Protein 5LNB (pdb70)

Sequence (259 aa):
LFKPSLCYKFNDGSSYTITNQDFKCLFNKDWVNDSILDFFTKFYIESSIEKSIIKREQVHLMSSFFYTKLISNPADYYSNVKKWVNNTDLFSKKYVVIPINISYHWFSCIITNLDAILDFPLVNILTFDSLRQTHSREIDPIKEFLISYALDKYSIQLDKTQIKMKTCPVPQQPNMSDCGVHVILNIRKFFENPVETIDVWKNSKIKSKHFTAKMINKYFDKNERNSARKNLRHTLKLLQLNYISYLKKENLYEEVMQM

Secondary structure (DSSP, 8-state):
---SPEEEE-TTS-EEEE-HHHHGGGSTTPPPPHHHHHHHHHHHHHHHHHTTSS-GGGEEEPPTHHHHHHTSSTT-HHHHHTTTTTT--GGG-SEEEEEEEETTEEEEEEEESHHHHHH---EEEEEE-SSS---HHHHHHHHHHHHHHHHHHH-----GGGEEEEE--------GGGHHHHHHHHHHHHHH-HHHHHHHHHTTTTS-HHHHHHHHHHHTTHHHHTTHHHHHHHHHHHHHHHHHHHHHHTT-HHHHHH-

Nearest PDB structures (foldseek):
  5lnb-assembly1_B  TM=1.004E+00  e=2.864E-49  Saccharomyces cerevisiae S288C
  7r2e-assembly2_B  TM=8.339E-01  e=3.161E-14  Homo sapiens
  7r2e-assembly1_A  TM=7.981E-01  e=3.529E-14  Homo sapiens
  3eay-assembly1_A  TM=7.581E-01  e=5.790E-14  Homo sapiens
  3zo5-assembly1_A  TM=7.997E-01  e=3.583E-12  Homo sapiens

Solvent-accessible surface area: 13820 Å² total; per-residue (Å²): 202,3,135,6,37,1,45,58,144,15,120,65,68,37,77,55,79,2,48,63,115,22,16,92,8,0,86,128,125,64,71,0,26,27,46,0,0,17,0,0,1,26,37,22,5,4,25,4,28,121,136,96,66,8,122,91,111,31,15,46,40,4,43,2,106,0,3,63,95,0,58,70,76,94,96,69,54,24,69,28,0,98,186,104,0,92,146,33,66,0,0,50,31,83,15,0,0,0,0,0,34,50,94,140,16,1,2,0,0,0,0,10,54,0,38,43,9,64,126,176,74,87,0,15,0,11,4,2,12,3,19,180,88,99,7,75,198,28,0,49,8,0,39,58,1,0,40,39,0,0,105,59,63,52,94,43,172,13,85,72,94,41,0,76,46,91,74,6,41,5,1,72,64,114,44,87,39,22,0,0,6,10,4,1,26,2,0,94,36,0,1,78,61,6,102,82,0,28,71,23,11,136,78,20,189,126,108,71,152,135,99,10,42,140,60,4,43,173,46,1,46,79,135,95,22,144,54,4,18,134,84,4,54,119,35,0,65,81,28,0,86,84,33,26,70,94,4,121,162,85,133,65,49,124,90,46,62,163,177

B-factor: mean 33.79, std 13.1, range [11.4, 98.88]

Radius of gyration: 19.19 Å; Cα contacts (8 Å, |Δi|>4): 364; chains: 1; bounding box: 42×40×58 Å

Foldseek 3Di:
DLPPWFWDAAPVRDIATHHPVQLVCLPDLRAHDQRLLQVLLVVLLSVLCVVPLDPPQQEAEDRQVLLVQQVVPVVHSQVSCVVVCPPHDPLCHQWYKHWYADPSATWIWIWGQSVVVVVPGAIETETEWLAPDDPPPSCVSVLVNVQVVCCVPPVDRDDSVSYDYQYFYAHHDHDRSLRSLSRSLVSSLCSVHVVVSVVLRVCLPVDDVVVNNVVRCVSSVVVCSVCSSVVSSVVSSVSSVVVCVVCVVVVNNVVSNVD

Structure (mmCIF, N/CA/C/O backbone):
data_5LNB
#
_entry.id   5LNB
#
_cell.length_a   42.540
_cell.length_b   55.580
_cell.length_c   172.780
_cell.angle_alpha   90.00
_cell.angle_beta   90.00
_cell.angle_gamma   90.00
#
_symmetry.space_group_name_H-M   'P 21 21 21'
#
loop_
_entity.id
_entity.type
_entity.pdbx_description
1 polymer 'Ubiquitin-like-specific protease 2'
2 non-polymer 'ACETATE ION'
3 water water
#
loop_
_atom_site.group_PDB
_atom_site.id
_atom_site.type_symbol
_atom_site.label_atom_id
_atom_site.label_alt_id
_atom_site.label_comp_id
_atom_site.label_asym_id
_atom_site.label_entity_id
_atom_site.label_seq_id
_atom_site.pdbx_PDB_ins_code
_atom_site.Cartn_x
_atom_site.Cartn_y
_atom_site.Cartn_z
_atom_site.occupancy
_atom_site.B_iso_or_equiv
_atom_site.auth_seq_id
_atom_site.auth_comp_id
_atom_site.auth_asym_id
_atom_site.auth_atom_id
_atom_site.pdbx_PDB_model_num
ATOM 1 N N . LEU A 1 18 ? 18.576 15.647 84.577 1.00 66.13 22 LEU B N 1
ATOM 2 C CA . LEU A 1 18 ? 17.235 15.489 85.124 1.00 65.51 22 LEU B CA 1
ATOM 3 C C . LEU A 1 18 ? 16.217 16.292 84.311 1.00 64.91 22 LEU B C 1
ATOM 4 O O . LEU A 1 18 ? 16.360 17.504 84.130 1.00 70.94 22 LEU B O 1
ATOM 9 N N . PHE A 1 19 ? 15.199 15.597 83.802 1.00 53.89 23 PHE B N 1
ATOM 10 C CA . PHE A 1 19 ? 14.058 16.210 83.121 1.00 42.77 23 PHE B CA 1
ATOM 11 C C . PHE A 1 19 ? 12.801 15.639 83.777 1.00 40.34 23 PHE B C 1
ATOM 12 O O . PHE A 1 19 ? 12.038 14.888 83.169 1.00 40.56 23 PHE B O 1
ATOM 20 N N . LYS A 1 20 ? 12.603 16.007 85.042 1.00 37.48 24 LYS B N 1
ATOM 21 C CA . LYS A 1 20 ? 11.672 15.355 85.924 1.00 39.53 24 LYS B CA 1
ATOM 22 C C . LYS A 1 20 ? 11.071 16.432 86.823 1.00 40.68 24 LYS B C 1
ATOM 23 O O . LYS A 1 20 ? 11.822 17.205 87.440 1.00 42.33 24 LYS B O 1
ATOM 29 N N . PRO A 1 21 ? 9.737 16.530 86.910 1.00 41.70 25 PRO B N 1
ATOM 30 C CA . PRO A 1 21 ? 8.784 15.639 86.238 1.00 40.94 25 PRO B CA 1
ATOM 31 C C . PRO A 1 21 ? 8.748 15.796 84.714 1.00 42.10 25 PRO B C 1
ATOM 32 O O . PRO A 1 21 ? 9.317 16.734 84.144 1.00 42.35 25 PRO B O 1
ATOM 36 N N . SER A 1 22 ? 8.071 14.864 84.053 1.00 37.75 26 SER B N 1
ATOM 37 C CA . SER A 1 22 ? 7.903 14.972 82.615 1.00 36.19 26 SER B CA 1
ATOM 38 C C . SER A 1 22 ? 7.081 16.208 82.275 1.00 34.48 26 SER B C 1
ATOM 39 O O . SER A 1 22 ? 6.159 16.583 83.002 1.00 34.30 26 SER B O 1
ATOM 42 N N . LEU A 1 23 ? 7.431 16.851 81.167 1.00 31.58 27 LEU B N 1
ATOM 43 C CA . LEU A 1 23 ? 6.640 17.969 80.678 1.00 33.74 27 LEU B CA 1
ATOM 44 C C . LEU A 1 23 ? 5.272 17.484 80.213 1.00 35.53 27 LEU B C 1
ATOM 45 O O . LEU A 1 23 ? 5.163 16.531 79.436 1.00 33.19 27 LEU B O 1
ATOM 50 N N . CYS A 1 24 ? 4.229 18.145 80.692 1.00 38.10 28 CYS B N 1
ATOM 51 C CA . CYS A 1 24 ? 2.868 17.925 80.226 1.00 37.90 28 CYS B CA 1
ATOM 52 C C . CYS A 1 24 ? 2.387 19.243 79.630 1.00 34.76 28 CYS B C 1
ATOM 53 O O . CYS A 1 24 ? 2.208 20.228 80.352 1.00 36.88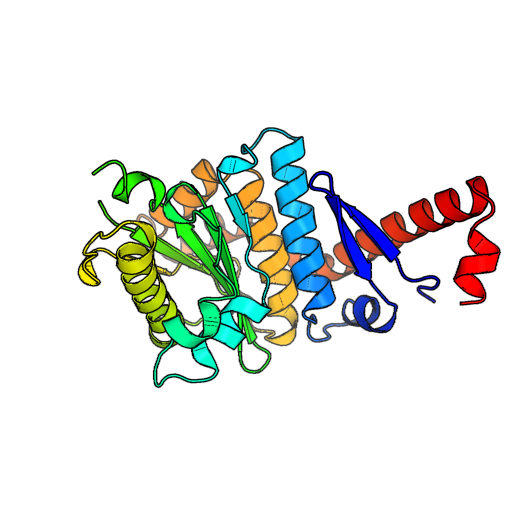 28 CYS B O 1
ATOM 56 N N . TYR A 1 25 ? 2.204 19.278 78.317 1.00 29.78 29 TYR B N 1
ATOM 57 C CA . TYR A 1 25 ? 1.889 20.518 77.624 1.00 33.71 29 TYR B CA 1
ATOM 58 C C . TYR A 1 25 ? 0.500 20.433 77.003 1.00 35.32 29 TYR B C 1
ATOM 59 O O . TYR A 1 25 ? 0.167 19.439 76.347 1.00 30.81 29 TYR B O 1
ATOM 68 N N . LYS A 1 26 ? -0.295 21.483 77.200 1.00 36.94 30 LYS B N 1
ATOM 69 C CA . LYS A 1 26 ? -1.679 21.562 76.742 1.00 41.09 30 LYS B CA 1
ATOM 70 C C . LYS A 1 26 ? -1.786 22.600 75.629 1.00 36.85 30 LYS B C 1
ATOM 71 O O . LYS A 1 26 ? -1.521 23.785 75.860 1.00 40.33 30 LYS B O 1
ATOM 77 N N . PHE A 1 27 ? -2.185 22.165 74.435 1.00 32.04 31 PHE B N 1
ATOM 78 C CA . PHE A 1 27 ? -2.377 23.080 73.315 1.00 35.26 31 PHE B CA 1
ATOM 79 C C . PHE A 1 27 ? -3.809 23.624 73.283 1.00 41.83 31 PHE B C 1
ATOM 80 O O . PHE A 1 27 ? -4.718 23.103 73.934 1.00 42.41 31 PHE B O 1
ATOM 88 N N . ASN A 1 28 ? -4.004 24.686 72.492 1.00 46.31 32 ASN B N 1
ATOM 89 C CA . ASN A 1 28 ? -5.280 25.401 72.494 1.00 53.47 32 ASN B CA 1
ATOM 90 C C . ASN A 1 28 ? -6.416 24.592 71.881 1.00 51.63 32 ASN B C 1
ATOM 91 O O . ASN A 1 28 ? -7.582 24.946 72.078 1.00 52.14 32 ASN B O 1
ATOM 96 N N . ASP A 1 29 ? -6.118 23.528 71.139 1.00 49.88 33 ASP B N 1
ATOM 97 C CA . ASP A 1 29 ? -7.161 22.636 70.651 1.00 48.84 33 ASP B CA 1
ATOM 98 C C . ASP A 1 29 ? -7.529 21.553 71.668 1.00 49.20 33 ASP B C 1
ATOM 99 O O . ASP A 1 29 ? -8.195 20.579 71.307 1.00 52.27 33 ASP B O 1
ATOM 104 N N . GLY A 1 30 ? -7.099 21.696 72.922 1.00 46.59 34 GLY B N 1
ATOM 105 C CA . GLY A 1 30 ? -7.375 20.716 73.955 1.00 44.42 34 GLY B CA 1
ATOM 106 C C . GLY A 1 30 ? -6.458 19.505 73.992 1.00 41.22 34 GLY B C 1
ATOM 107 O O . GLY A 1 30 ? -6.579 18.694 74.918 1.00 43.28 34 GLY B O 1
ATOM 108 N N . SER A 1 31 ? -5.563 19.334 73.019 1.00 34.10 35 SER B N 1
ATOM 109 C CA . SER A 1 31 ? -4.683 18.172 73.010 1.00 37.81 35 SER B CA 1
ATOM 110 C C . SER A 1 31 ? -3.539 18.339 74.008 1.00 40.61 35 SER B C 1
ATOM 111 O O . SER A 1 31 ? -3.071 19.449 74.283 1.00 39.97 35 SER B O 1
ATOM 114 N N . SER A 1 32 ? -3.084 17.211 74.542 1.00 41.92 36 SER B N 1
ATOM 115 C CA . SER A 1 32 ? -2.104 17.185 75.615 1.00 43.49 36 SER B CA 1
ATOM 116 C C . SER A 1 32 ? -0.950 16.266 75.235 1.00 41.95 36 SER B C 1
ATOM 117 O O . SER A 1 32 ? -1.166 15.167 74.718 1.00 46.66 36 SER B O 1
ATOM 120 N N . TYR A 1 33 ? 0.277 16.721 75.486 1.00 34.71 37 TYR B N 1
ATOM 121 C CA . TYR A 1 33 ? 1.477 15.956 75.166 1.00 35.35 37 TYR B CA 1
ATOM 122 C C . TYR A 1 33 ? 2.336 15.805 76.412 1.00 36.26 37 TYR B C 1
ATOM 123 O O . TYR A 1 33 ? 2.514 16.760 77.175 1.00 38.29 37 TYR B O 1
ATOM 132 N N . THR A 1 34 ? 2.864 14.604 76.616 1.00 32.54 38 THR B N 1
ATOM 133 C CA . THR A 1 34 ? 3.801 14.336 77.697 1.00 32.37 38 THR B CA 1
ATOM 134 C C . THR A 1 34 ? 5.175 14.070 77.106 1.00 34.87 38 THR B C 1
ATOM 135 O O . THR A 1 34 ? 5.318 13.224 76.216 1.00 40.66 38 THR B O 1
ATOM 139 N N . ILE A 1 35 ? 6.177 14.800 77.584 1.00 31.85 39 ILE B N 1
ATOM 140 C CA . ILE A 1 35 ? 7.555 14.642 77.131 1.00 29.13 39 ILE B CA 1
ATOM 141 C C . ILE A 1 35 ? 8.370 14.168 78.321 1.00 28.77 39 ILE B C 1
ATOM 142 O O . ILE A 1 35 ? 8.540 14.915 79.295 1.00 29.41 39 ILE B O 1
ATOM 147 N N . THR A 1 36 ? 8.880 12.939 78.249 1.00 29.13 40 THR B N 1
ATOM 148 C CA . THR A 1 36 ? 9.668 12.376 79.335 1.00 28.39 40 THR B CA 1
ATOM 149 C C . THR A 1 36 ? 11.155 12.620 79.100 1.00 38.75 40 THR B C 1
ATOM 150 O O . THR A 1 36 ? 11.579 13.064 78.026 1.00 31.05 40 THR B O 1
ATOM 154 N N . ASN A 1 37 ? 11.956 12.314 80.132 1.00 29.81 41 ASN B N 1
ATOM 155 C CA . ASN A 1 37 ? 13.401 12.427 79.987 1.00 30.12 41 ASN B CA 1
ATOM 156 C C . ASN A 1 37 ? 13.913 11.500 78.893 1.00 38.54 41 ASN B C 1
ATOM 157 O O . ASN A 1 37 ? 14.820 11.863 78.138 1.00 37.01 41 ASN B O 1
ATOM 162 N N . GLN A 1 38 ? 13.334 10.301 78.788 1.00 41.08 42 GLN B N 1
ATOM 163 C CA . GLN A 1 38 ? 13.712 9.380 77.725 1.00 41.77 42 GLN B CA 1
ATOM 164 C C . GLN A 1 38 ? 13.553 10.018 76.345 1.00 42.30 42 GLN B C 1
ATOM 165 O O . GLN A 1 38 ? 14.330 9.720 75.433 1.00 36.51 42 GLN B O 1
ATOM 171 N N . ASP A 1 39 ? 12.562 10.905 76.173 1.00 38.86 43 ASP B N 1
ATOM 172 C CA . ASP A 1 39 ? 12.387 11.611 74.902 1.00 34.61 43 ASP B CA 1
ATOM 173 C C . ASP A 1 39 ? 13.342 12.794 74.794 1.00 31.67 43 ASP B C 1
ATOM 174 O O . ASP A 1 39 ? 13.997 12.995 73.765 1.00 31.55 43 ASP B O 1
ATOM 179 N N . PHE A 1 40 ? 13.417 13.589 75.860 1.00 26.49 44 PHE B N 1
ATOM 180 C CA . PHE A 1 40 ? 14.230 14.798 75.875 1.00 29.76 44 PHE B CA 1
ATOM 181 C C . PHE A 1 40 ? 15.704 14.500 75.595 1.00 31.04 44 PHE B C 1
ATOM 182 O O . PHE A 1 40 ? 16.401 15.320 74.985 1.00 26.99 44 PHE B O 1
ATOM 190 N N . LYS A 1 41 ? 16.196 13.333 76.011 1.00 28.66 45 LYS B N 1
ATOM 191 C CA . LYS A 1 41 ? 17.632 13.086 75.946 1.00 30.61 45 LYS B CA 1
ATOM 192 C C . LYS A 1 41 ? 18.133 12.872 74.521 1.00 32.64 45 LYS B C 1
ATOM 193 O O . LYS A 1 41 ? 19.347 12.938 74.293 1.00 36.04 45 LYS B O 1
ATOM 199 N N . CYS A 1 42 ? 17.242 12.614 73.5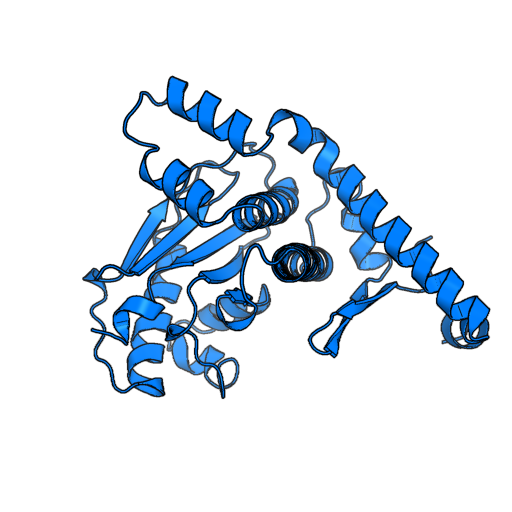60 1.00 31.25 46 CYS B N 1
ATOM 200 C CA . CYS A 1 42 ? 17.696 12.454 72.184 1.00 34.16 46 CYS B CA 1
ATOM 201 C C . CYS A 1 42 ? 18.180 13.766 71.585 1.00 35.70 46 CYS B C 1
ATOM 202 O O . CYS A 1 42 ? 18.871 13.742 70.563 1.00 37.97 46 CYS B O 1
ATOM 205 N N . LEU A 1 43 ? 17.854 14.902 72.206 1.00 34.18 47 LEU B N 1
ATOM 206 C CA . LEU A 1 43 ? 18.325 16.212 71.768 1.00 30.57 47 LEU B CA 1
ATOM 207 C C . LEU A 1 43 ? 19.743 16.524 72.254 1.00 34.31 47 LEU B C 1
ATOM 208 O O . LEU A 1 43 ? 20.165 17.689 72.245 1.00 42.35 47 LEU B O 1
ATOM 213 N N . PHE A 1 44 ? 20.490 15.522 72.685 1.00 33.54 48 PHE B N 1
ATOM 214 C CA . PHE A 1 44 ? 21.902 15.696 72.982 1.00 36.59 48 PHE B CA 1
ATOM 215 C C . PHE A 1 44 ? 22.746 15.083 71.871 1.00 38.74 48 PHE B C 1
ATOM 216 O O . PHE A 1 44 ? 22.299 14.198 71.135 1.00 39.74 48 PHE B O 1
ATOM 224 N N . ASN A 1 45 ? 23.973 15.589 71.741 1.00 40.98 49 ASN B N 1
ATOM 225 C CA . ASN A 1 45 ? 24.896 15.125 70.710 1.00 39.46 49 ASN B CA 1
ATOM 226 C C . ASN A 1 45 ? 24.231 15.154 69.339 1.00 40.96 49 ASN B C 1
ATOM 227 O O . ASN A 1 45 ? 23.835 16.220 68.856 1.00 42.91 49 ASN B O 1
ATOM 232 N N . LYS A 1 46 ? 24.099 13.986 68.713 1.00 36.74 50 LYS B N 1
ATOM 233 C CA . LYS A 1 46 ? 23.421 13.842 67.432 1.00 36.47 50 LYS B CA 1
ATOM 234 C C . LYS A 1 46 ? 22.565 12.589 67.440 1.00 38.09 50 LYS B C 1
ATOM 235 O O . LYS A 1 46 ? 22.549 11.820 66.474 1.00 36.47 50 LYS B O 1
ATOM 241 N N . ASP A 1 47 ? 21.856 12.354 68.540 1.00 33.66 51 ASP B N 1
ATOM 242 C CA . ASP A 1 47 ? 21.023 11.166 68.639 1.00 31.98 51 ASP B CA 1
ATOM 243 C C . ASP A 1 47 ? 19.849 11.251 67.675 1.00 30.37 51 ASP B C 1
ATOM 244 O O . ASP A 1 47 ? 19.377 12.338 67.326 1.00 26.64 51 ASP B O 1
ATOM 249 N N . TRP A 1 48 ? 19.388 10.082 67.233 1.00 29.81 52 TRP B N 1
ATOM 250 C CA . TRP A 1 48 ? 18.158 9.999 66.455 1.00 27.18 52 TRP B CA 1
ATOM 251 C C . TRP A 1 48 ? 17.016 10.676 67.206 1.00 24.83 52 TRP B C 1
ATOM 252 O O . TRP A 1 48 ? 16.849 10.483 68.408 1.00 25.82 52 TRP B O 1
ATOM 263 N N . VAL A 1 49 ? 16.253 11.499 66.499 1.00 24.83 53 VAL B N 1
ATOM 264 C CA . VAL A 1 49 ? 15.133 12.214 67.102 1.00 24.84 53 VAL B CA 1
ATOM 265 C C . VAL A 1 49 ? 13.922 11.285 67.118 1.00 26.47 53 VAL B C 1
ATOM 266 O O . VAL A 1 49 ? 13.457 10.847 66.063 1.00 24.59 53 VAL B O 1
ATOM 270 N N . ASN A 1 50 ? 13.405 10.985 68.312 1.00 21.62 54 ASN B N 1
ATOM 271 C CA . ASN A 1 50 ? 12.300 10.029 68.395 1.00 28.16 54 ASN B CA 1
ATOM 272 C C . ASN A 1 50 ? 10.959 10.685 68.036 1.00 22.50 54 ASN B C 1
ATOM 273 O O . ASN A 1 50 ? 10.851 11.902 67.863 1.00 19.49 54 ASN B O 1
ATOM 278 N N . ASP A 1 51 ? 9.925 9.841 67.911 1.00 25.60 55 ASP B N 1
ATOM 279 C CA . ASP A 1 51 ? 8.604 10.305 67.479 1.00 22.81 55 ASP B CA 1
ATOM 280 C C . ASP A 1 51 ? 8.017 11.325 68.446 1.00 28.09 55 ASP B C 1
ATOM 281 O O . ASP A 1 51 ? 7.309 12.250 68.026 1.00 26.32 55 ASP B O 1
ATOM 286 N N . SER A 1 52 ? 8.258 11.145 69.750 1.00 25.12 56 SER B N 1
ATOM 287 C CA . SER A 1 52 ? 7.675 12.043 70.740 1.00 26.96 56 SER B CA 1
ATOM 288 C C . SER A 1 52 ? 8.158 13.466 70.528 1.00 25.28 56 SER B C 1
ATOM 289 O O . SER A 1 52 ? 7.362 14.414 70.512 1.00 26.71 56 SER B O 1
ATOM 292 N N . ILE A 1 53 ? 9.470 13.630 70.382 1.00 26.97 57 ILE B N 1
ATOM 293 C CA . ILE A 1 53 ? 10.040 14.955 70.194 1.00 23.75 57 ILE B CA 1
ATOM 294 C C . ILE A 1 53 ? 9.547 15.557 68.888 1.00 18.67 57 ILE B C 1
ATOM 295 O O . ILE A 1 53 ? 9.119 16.714 68.837 1.00 21.97 57 ILE B O 1
ATOM 300 N N . LEU A 1 54 ? 9.597 14.781 67.814 1.00 17.46 58 LEU B N 1
ATOM 301 C CA . LEU A 1 54 ? 9.231 15.331 66.516 1.00 25.97 58 LEU B CA 1
ATOM 302 C C . LEU A 1 54 ? 7.747 15.676 66.457 1.00 23.00 58 LEU B C 1
ATOM 303 O O . LEU A 1 54 ? 7.380 16.761 65.991 1.00 20.89 58 LEU B O 1
ATOM 308 N N . ASP A 1 55 ? 6.873 14.773 66.923 1.00 16.96 59 ASP B N 1
ATOM 309 C CA . ASP A 1 55 ? 5.441 15.083 66.863 1.00 17.08 59 ASP B CA 1
ATOM 310 C C . ASP A 1 55 ? 5.090 16.247 67.786 1.00 22.80 59 ASP B C 1
ATOM 311 O O . ASP A 1 55 ? 4.232 17.068 67.450 1.00 24.84 59 ASP B O 1
ATOM 316 N N . PHE A 1 56 ? 5.756 16.359 68.940 1.00 21.56 60 PHE B N 1
ATOM 317 C CA . PHE A 1 56 ? 5.501 17.509 69.796 1.00 18.11 60 PHE B CA 1
ATOM 318 C C . PHE A 1 56 ? 5.841 18.813 69.086 1.00 21.48 60 PHE B C 1
ATOM 319 O O . PHE A 1 56 ? 5.050 19.763 69.092 1.00 22.59 60 PHE B O 1
ATOM 327 N N . PHE A 1 57 ? 7.020 18.884 68.469 1.00 21.19 61 PHE B N 1
ATOM 328 C CA . PHE A 1 57 ? 7.467 20.157 67.920 1.00 19.52 61 PHE B CA 1
ATOM 329 C C . PHE A 1 57 ? 6.773 20.526 66.615 1.00 23.14 61 PHE B C 1
ATOM 330 O O . PHE A 1 57 ? 6.550 21.715 66.361 1.00 22.39 61 PHE B O 1
ATOM 338 N N . THR A 1 58 ? 6.423 19.558 65.767 1.00 15.70 62 THR B N 1
ATOM 339 C CA . THR A 1 58 ? 5.627 19.921 64.601 1.00 22.57 62 THR B CA 1
ATOM 340 C C . THR A 1 58 ? 4.301 20.524 65.045 1.00 23.36 62 THR B C 1
ATOM 341 O O . THR A 1 58 ? 3.879 21.569 64.537 1.00 22.43 62 THR B O 1
ATOM 345 N N . LYS A 1 59 ? 3.656 19.897 66.028 1.00 20.56 63 LYS B N 1
ATOM 346 C CA . LYS A 1 59 ? 2.469 20.476 66.641 1.00 17.65 63 LYS B CA 1
ATOM 347 C C . LYS A 1 59 ? 2.776 21.843 67.240 1.00 20.71 63 LYS B C 1
ATOM 348 O O . LYS A 1 59 ? 2.036 22.810 67.027 1.00 22.68 63 LYS B O 1
ATOM 354 N N . PHE A 1 60 ? 3.876 21.940 67.988 1.00 22.98 64 PHE B N 1
ATOM 355 C CA . PHE A 1 60 ? 4.213 23.185 68.668 1.00 22.49 64 PHE B CA 1
ATOM 356 C C . PHE A 1 60 ? 4.336 24.348 67.681 1.00 22.32 64 PHE B C 1
ATOM 357 O O . PHE A 1 60 ? 3.732 25.412 67.876 1.00 21.66 64 PHE B O 1
ATOM 365 N N . TYR A 1 61 ? 5.103 24.165 66.600 1.00 21.58 65 TYR B N 1
ATOM 366 C CA . TYR A 1 61 ? 5.350 25.279 65.691 1.00 25.11 65 TYR B CA 1
ATOM 367 C C . TYR A 1 61 ? 4.178 25.572 64.762 1.00 29.77 65 TYR B C 1
ATOM 368 O O . TYR A 1 61 ? 4.061 26.703 64.274 1.00 35.58 65 TYR B O 1
ATOM 377 N N . ILE A 1 62 ? 3.294 24.605 64.525 1.00 22.97 66 ILE B N 1
ATOM 378 C CA . ILE A 1 62 ? 2.102 24.917 63.744 1.00 20.88 66 ILE B CA 1
ATOM 379 C C . ILE A 1 62 ? 1.090 25.677 64.589 1.00 23.18 66 ILE B C 1
ATOM 380 O O . ILE A 1 62 ? 0.434 26.607 64.108 1.00 24.30 66 ILE B O 1
ATOM 385 N N . GLU A 1 63 ? 0.969 25.316 65.865 1.00 24.61 67 GLU B N 1
ATOM 386 C CA . GLU A 1 63 ? 0.116 26.074 66.770 1.00 26.67 67 GLU B CA 1
ATOM 387 C C . GLU A 1 63 ? 0.617 27.503 66.925 1.00 25.69 67 GLU B C 1
ATOM 388 O O . GLU A 1 63 ? -0.180 28.444 67.012 1.00 29.29 67 GLU B O 1
ATOM 394 N N . SER A 1 64 ? 1.936 27.685 66.970 1.00 22.88 68 SER B N 1
ATOM 395 C CA . SER A 1 64 ? 2.487 29.034 67.018 1.00 27.29 68 SER B CA 1
ATOM 396 C C . SER A 1 64 ? 2.065 29.826 65.795 1.00 25.60 68 SER B C 1
ATOM 397 O O . SER A 1 64 ? 1.678 30.997 65.902 1.00 29.70 68 SER B O 1
ATOM 400 N N . SER A 1 65 ? 2.115 29.188 64.622 1.00 23.79 69 SER B N 1
ATOM 401 C CA . SER A 1 65 ? 1.670 29.827 63.390 1.00 24.40 69 SER B CA 1
ATOM 402 C C . SER A 1 65 ? 0.194 30.193 63.462 1.00 28.46 69 SER B C 1
ATOM 403 O O . SER A 1 65 ? -0.217 31.255 62.976 1.00 32.84 69 SER B O 1
ATOM 406 N N . ILE A 1 66 ? -0.621 29.329 64.070 1.00 24.54 70 ILE B N 1
ATOM 407 C CA . ILE A 1 66 ? -2.037 29.651 64.222 1.00 26.36 70 ILE B CA 1
ATOM 408 C C . ILE A 1 66 ? -2.222 30.803 65.204 1.00 29.43 70 ILE B C 1
ATOM 409 O O . ILE A 1 66 ? -3.037 31.703 64.968 1.00 30.81 70 ILE B O 1
ATOM 414 N N . GLU A 1 67 ? -1.459 30.804 66.310 1.00 30.44 71 GLU B N 1
ATOM 415 C CA . GLU A 1 67 ? -1.577 31.880 67.296 1.00 35.38 71 GLU B CA 1
ATOM 416 C C . GLU A 1 67 ? -1.282 33.236 66.670 1.00 34.93 71 GLU B C 1
ATOM 417 O O . GLU A 1 67 ? -1.914 34.240 67.012 1.00 42.47 71 GLU B O 1
ATOM 423 N N . LYS A 1 68 ? -0.302 33.293 65.773 1.00 31.42 72 LYS B N 1
ATOM 424 C CA . LYS A 1 68 ? 0.084 34.554 65.158 1.00 33.90 72 LYS B CA 1
ATOM 425 C C . LYS A 1 68 ? -0.817 34.945 63.995 1.00 35.50 72 LYS B C 1
ATOM 426 O O . LYS A 1 68 ? -0.554 35.965 63.349 1.00 36.25 72 LYS B O 1
ATOM 432 N N . SER A 1 69 ? -1.870 34.172 63.721 1.00 32.68 73 SER B N 1
ATOM 433 C CA . SER A 1 69 ? -2.761 34.417 62.588 1.00 34.37 73 SER B CA 1
ATOM 434 C C . SER A 1 69 ? -2.006 34.385 61.268 1.00 32.79 73 SER B C 1
ATOM 435 O O . SER A 1 69 ? -2.411 35.027 60.301 1.00 32.60 73 SER B O 1
ATOM 438 N N . ILE A 1 70 ? -0.887 33.660 61.217 1.00 33.23 74 ILE B N 1
ATOM 439 C CA . ILE A 1 70 ? -0.240 33.428 59.934 1.00 29.81 74 ILE B CA 1
ATOM 440 C C . ILE A 1 70 ? -1.103 32.508 59.085 1.00 32.54 74 ILE B C 1
ATOM 441 O O . ILE A 1 70 ? -1.214 32.676 57.865 1.00 33.36 74 ILE B O 1
ATOM 446 N N . ILE A 1 71 ? -1.725 31.518 59.720 1.00 30.11 75 ILE B N 1
ATOM 447 C CA . ILE A 1 71 ? -2.698 30.641 59.088 1.00 29.55 75 ILE B CA 1
ATOM 448 C C . ILE A 1 71 ? -3.899 30.540 60.020 1.00 30.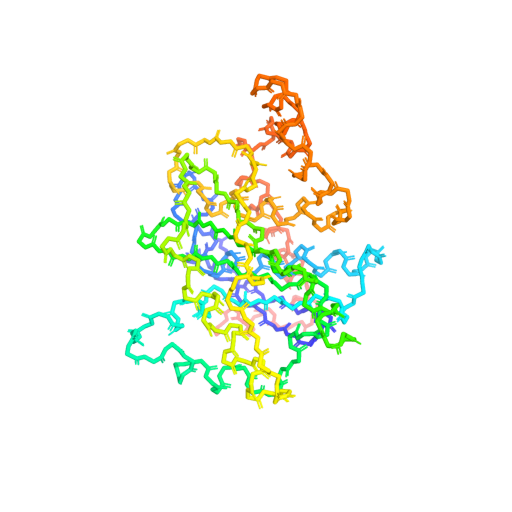44 75 ILE B C 1
ATOM 449 O O . ILE A 1 71 ? -3.834 30.903 61.195 1.00 32.97 75 ILE B O 1
ATOM 454 N N . LYS A 1 72 ? -5.003 30.040 59.481 1.00 27.87 76 LYS B N 1
ATOM 455 C CA . LYS A 1 72 ? -6.180 29.725 60.275 1.00 29.46 76 LYS B CA 1
ATOM 456 C C . LYS A 1 72 ? -6.164 28.245 60.627 1.00 28.09 76 LYS B C 1
ATOM 457 O O . LYS A 1 72 ? -5.644 27.417 59.874 1.00 26.33 76 LYS B O 1
ATOM 463 N N . ARG A 1 73 ? -6.726 27.924 61.793 1.00 34.67 77 ARG B N 1
ATOM 464 C CA . ARG A 1 73 ? -6.737 26.542 62.258 1.00 34.90 77 ARG B CA 1
ATOM 465 C C . ARG A 1 73 ? -7.329 25.596 61.217 1.00 36.01 77 ARG B C 1
ATOM 466 O O . ARG A 1 73 ? -6.811 24.495 61.003 1.00 34.48 77 ARG B O 1
ATOM 474 N N . GLU A 1 74 ? -8.419 26.000 60.568 1.00 30.06 78 GLU B N 1
ATOM 475 C CA . GLU A 1 74 ? -9.109 25.118 59.637 1.00 34.12 78 GLU B CA 1
ATOM 476 C C . GLU A 1 74 ? -8.350 24.891 58.333 1.00 33.18 78 GLU B C 1
ATOM 477 O O . GLU A 1 74 ? -8.797 24.067 57.531 1.00 31.17 78 GLU B O 1
ATOM 483 N N . GLN A 1 75 ? -7.231 25.577 58.096 1.00 30.62 79 GLN B N 1
ATOM 484 C CA . GLN A 1 75 ? -6.476 25.422 56.857 1.00 29.59 79 GLN B CA 1
ATOM 485 C C . GLN A 1 75 ? -5.432 24.310 56.904 1.00 27.41 79 GLN B C 1
ATOM 486 O O . GLN A 1 75 ? -4.905 23.941 55.846 1.00 25.14 79 GLN B O 1
ATOM 492 N N . VAL A 1 76 ? -5.126 23.763 58.085 1.00 23.21 80 VAL B N 1
ATOM 493 C CA . VAL A 1 76 ? -3.999 22.854 58.266 1.00 24.91 80 VAL B CA 1
ATOM 494 C C . VAL A 1 76 ? -4.474 21.592 58.974 1.00 29.31 80 VAL B C 1
ATOM 495 O O . VAL A 1 76 ? -5.235 21.665 59.943 1.00 23.16 80 VAL B O 1
ATOM 499 N N . HIS A 1 77 ? -4.012 20.432 58.503 1.00 25.51 81 HIS B N 1
ATOM 500 C CA . HIS A 1 77 ? -4.163 19.168 59.216 1.00 21.76 81 HIS B CA 1
ATOM 501 C C . HIS A 1 77 ? -2.788 18.533 59.400 1.00 29.86 81 HIS B C 1
ATOM 502 O O . HIS A 1 77 ? -2.087 18.262 58.417 1.00 23.40 81 HIS B O 1
ATOM 509 N N . LEU A 1 78 ? -2.412 18.293 60.657 1.00 28.33 82 LEU B N 1
ATOM 510 C CA . LEU A 1 78 ? -1.117 17.717 61.003 1.00 19.51 82 LEU B CA 1
ATOM 511 C C . LEU A 1 78 ? -1.306 16.245 61.332 1.00 19.59 82 LEU B C 1
ATOM 512 O O . LEU A 1 78 ? -2.024 15.903 62.273 1.00 23.60 82 LEU B O 1
ATOM 517 N N . MET A 1 79 ? -0.679 15.379 60.551 1.00 26.18 83 MET B N 1
ATOM 518 C CA . MET A 1 79 ? -0.641 13.964 60.878 1.00 22.18 83 MET B CA 1
ATOM 519 C C . MET A 1 79 ? 0.496 13.700 61.851 1.00 26.90 83 MET B C 1
ATOM 520 O O . MET A 1 79 ? 1.585 14.271 61.727 1.00 27.38 83 MET B O 1
ATOM 525 N N . SER A 1 80 ? 0.247 12.838 62.828 1.00 23.23 84 SER B N 1
ATOM 526 C CA . SER A 1 80 ? 1.368 12.343 63.609 1.00 23.77 84 SER B CA 1
ATOM 527 C C . SER A 1 80 ? 2.245 11.443 62.738 1.00 24.83 84 SER B C 1
ATOM 528 O O . SER A 1 80 ? 1.800 10.899 61.716 1.00 24.21 84 SER B O 1
ATOM 531 N N . SER A 1 81 ? 3.510 11.289 63.149 1.00 22.73 85 SER B N 1
ATOM 532 C CA . SER A 1 81 ? 4.436 10.458 62.384 1.00 20.02 85 SER B CA 1
ATOM 533 C C . SER A 1 81 ? 3.950 9.021 62.237 1.00 22.97 85 SER B C 1
ATOM 534 O O . SER A 1 81 ? 4.339 8.342 61.282 1.00 24.69 85 SER B O 1
ATOM 537 N N . PHE A 1 82 ? 3.111 8.537 63.151 1.00 22.34 86 PHE B N 1
ATOM 538 C CA . PHE A 1 82 ? 2.645 7.160 63.048 1.00 24.93 86 PHE B CA 1
ATOM 539 C C . PHE A 1 82 ? 1.643 6.941 61.924 1.00 22.25 86 PHE B C 1
ATOM 540 O O . PHE A 1 82 ? 1.428 5.786 61.548 1.00 22.52 86 PHE B O 1
ATOM 548 N N . PHE A 1 83 ? 1.060 8.002 61.351 1.00 19.31 87 PHE B N 1
ATOM 549 C CA . PHE A 1 83 ? 0.127 7.818 60.243 1.00 19.98 87 PHE B CA 1
ATOM 550 C C . PHE A 1 83 ? 0.788 7.099 59.067 1.00 24.78 87 PHE B C 1
ATOM 551 O O . PHE A 1 83 ? 0.302 6.057 58.602 1.00 22.89 87 PHE B O 1
ATOM 559 N N . TYR A 1 84 ? 1.895 7.650 58.552 1.00 21.49 88 TYR B N 1
ATOM 560 C CA . TYR A 1 84 ? 2.512 7.040 57.376 1.00 17.74 88 TYR B CA 1
ATOM 561 C C . TYR A 1 84 ? 2.926 5.610 57.667 1.00 17.75 88 TYR B C 1
ATOM 562 O O . TYR A 1 84 ? 2.702 4.709 56.851 1.00 28.60 88 TYR B O 1
ATOM 571 N N . THR A 1 85 ? 3.515 5.377 58.837 1.00 22.43 89 THR B N 1
ATOM 572 C CA . THR A 1 85 ? 3.906 4.021 59.205 1.00 20.26 89 THR B CA 1
ATOM 573 C C . THR A 1 85 ? 2.707 3.079 59.197 1.00 27.17 89 THR B C 1
ATOM 574 O O . THR A 1 85 ? 2.803 1.935 58.737 1.00 21.50 89 THR B O 1
ATOM 578 N N . LYS A 1 86 ? 1.563 3.542 59.705 1.00 24.82 90 LYS B N 1
ATOM 579 C CA . LYS A 1 86 ? 0.367 2.711 59.653 1.00 25.11 90 LYS B CA 1
ATOM 580 C C . LYS A 1 86 ? -0.067 2.500 58.210 1.00 23.28 90 LYS B C 1
ATOM 581 O O . LYS A 1 86 ? -0.392 1.376 57.809 1.00 22.60 90 LYS B O 1
ATOM 587 N N . LEU A 1 87 ? -0.030 3.571 57.414 1.00 23.44 91 LEU B N 1
ATOM 588 C CA . LEU A 1 87 ? -0.437 3.513 56.013 1.00 24.53 91 LEU B CA 1
ATOM 589 C C . LEU A 1 87 ? 0.212 2.346 55.273 1.00 23.20 91 LEU B C 1
ATOM 590 O O . LEU A 1 87 ? -0.470 1.586 54.581 1.00 25.89 91 LEU B O 1
ATOM 595 N N . ILE A 1 88 ? 1.532 2.193 55.408 1.00 24.59 92 ILE B N 1
ATOM 596 C CA . ILE A 1 88 ? 2.299 1.196 54.662 1.00 24.41 92 ILE B CA 1
ATOM 597 C C . ILE A 1 88 ? 2.509 -0.086 55.459 1.00 31.89 92 ILE B C 1
ATOM 598 O O . ILE A 1 88 ? 3.284 -0.949 55.033 1.00 28.39 92 ILE B O 1
ATOM 603 N N . SER A 1 89 ? 1.871 -0.219 56.627 1.00 39.03 93 SER B N 1
ATOM 604 C CA . SER A 1 89 ? 2.124 -1.396 57.454 1.00 38.63 93 SER B CA 1
ATOM 605 C C . SER A 1 89 ? 1.744 -2.675 56.725 1.00 40.28 93 SER B C 1
ATOM 606 O O . SER A 1 89 ? 2.401 -3.708 56.896 1.00 41.23 93 SER B O 1
ATOM 609 N N . ASN A 1 90 ? 0.694 -2.620 55.910 1.00 38.90 94 ASN B N 1
ATOM 610 C CA . ASN A 1 90 ? 0.222 -3.750 55.115 1.00 41.96 94 ASN B CA 1
ATOM 611 C C . ASN A 1 90 ? -0.061 -3.234 53.708 1.00 42.78 94 ASN B C 1
ATOM 612 O O . ASN A 1 90 ? -1.139 -2.661 53.458 1.00 34.32 94 ASN B O 1
ATOM 617 N N . PRO A 1 91 ? 0.873 -3.392 52.768 1.00 54.89 95 PRO B N 1
ATOM 618 C CA . PRO A 1 91 ? 0.695 -2.810 51.428 1.00 53.32 95 PRO B CA 1
ATOM 619 C C . PRO A 1 91 ? -0.322 -3.529 50.548 1.00 44.45 95 PRO B C 1
ATOM 620 O O . PRO A 1 91 ? -0.529 -3.109 49.405 1.00 41.04 95 PRO B O 1
ATOM 624 N N . ALA A 1 92 ? -0.970 -4.588 51.033 1.00 39.22 96 ALA B N 1
ATOM 625 C CA . ALA A 1 92 ? -2.059 -5.187 50.276 1.00 40.04 96 ALA B CA 1
ATOM 626 C C . ALA A 1 92 ? -3.261 -4.256 50.153 1.00 41.04 96 ALA B C 1
ATOM 627 O O . ALA A 1 92 ? -4.149 -4.517 49.336 1.00 43.94 96 ALA B O 1
ATOM 629 N N . ASP A 1 93 ? -3.309 -3.177 50.936 1.00 38.80 97 ASP B N 1
ATOM 630 C CA . ASP A 1 93 ? -4.483 -2.315 51.003 1.00 32.28 97 ASP B CA 1
ATOM 631 C C . ASP A 1 93 ? -4.189 -1.097 51.871 1.00 31.90 97 ASP B C 1
ATOM 632 O O . ASP A 1 93 ? -4.575 -1.050 53.044 1.00 34.14 97 ASP B O 1
ATOM 637 N N . TYR A 1 94 ? -3.495 -0.110 51.303 1.00 27.34 98 TYR B N 1
ATOM 638 C CA . TYR A 1 94 ? -3.064 1.039 52.089 1.00 26.76 98 TYR B CA 1
ATOM 639 C C . TYR A 1 94 ? -4.229 1.680 52.827 1.00 29.01 98 TYR B C 1
ATOM 640 O O . TYR A 1 94 ? -4.122 2.008 54.014 1.00 30.13 98 TYR B O 1
ATOM 649 N N . TYR A 1 95 ? -5.355 1.871 52.139 1.00 25.17 99 TYR B N 1
ATOM 650 C CA . TYR A 1 95 ? -6.424 2.663 52.726 1.00 24.22 99 TYR B CA 1
ATOM 651 C C . TYR A 1 95 ? -7.058 1.947 53.915 1.00 25.46 99 TYR B C 1
ATOM 652 O O . TYR A 1 95 ? -7.304 2.565 54.957 1.00 23.64 99 TYR B O 1
ATOM 661 N N . SER A 1 96 ? -7.318 0.642 53.785 1.00 23.37 100 SER B N 1
ATOM 662 C CA . SER A 1 96 ? -7.867 -0.114 54.906 1.00 24.94 100 SER B CA 1
ATOM 663 C C . SER A 1 96 ? -7.038 0.055 56.169 1.00 28.42 100 SER B C 1
ATOM 664 O O . SER A 1 96 ? -7.578 -0.030 57.277 1.00 30.83 100 SER B O 1
ATOM 667 N N . ASN A 1 97 ? -5.725 0.275 56.027 1.00 22.94 101 ASN B N 1
ATOM 668 C CA . ASN A 1 97 ? -4.855 0.367 57.194 1.00 23.41 101 ASN B CA 1
ATOM 669 C C . ASN A 1 97 ? -5.192 1.584 58.047 1.00 23.55 101 ASN B C 1
ATOM 670 O O . ASN A 1 97 ? -5.112 1.521 59.278 1.00 23.83 101 ASN B O 1
ATOM 675 N N . VAL A 1 98 ? -5.572 2.696 57.416 1.00 22.07 102 VAL B N 1
ATOM 676 C CA . VAL A 1 98 ? -5.778 3.960 58.112 1.00 20.20 102 VAL B CA 1
ATOM 677 C C . VAL A 1 98 ? -7.225 4.437 58.036 1.00 25.03 102 VAL B C 1
ATOM 678 O O . VAL A 1 98 ? -7.503 5.592 58.366 1.00 28.02 102 VAL B O 1
ATOM 682 N N . LYS A 1 99 ? -8.163 3.581 57.621 1.00 32.95 103 LYS B N 1
ATOM 683 C CA . LYS A 1 99 ? -9.553 4.023 57.505 1.00 30.57 103 LYS B CA 1
ATOM 684 C C . LYS A 1 99 ? -10.097 4.512 58.844 1.00 32.53 103 LYS B C 1
ATOM 685 O O . LYS A 1 99 ? -10.712 5.581 58.923 1.00 36.02 103 LYS B O 1
ATOM 691 N N . LYS A 1 100 ? -9.890 3.745 59.914 1.00 28.92 104 LYS B N 1
ATOM 692 C CA . LYS A 1 100 ? -10.335 4.216 61.222 1.00 35.44 104 LYS B CA 1
ATOM 693 C C . LYS A 1 100 ? -9.560 5.456 61.644 1.00 33.87 104 LYS B C 1
ATOM 694 O O . LYS A 1 100 ? -10.121 6.372 62.254 1.00 39.06 104 LYS B O 1
ATOM 700 N N . TRP A 1 101 ? -8.270 5.500 61.308 1.00 28.90 105 TRP B N 1
ATOM 701 C CA . TRP A 1 101 ? -7.433 6.656 61.603 1.00 25.57 105 TRP B CA 1
ATOM 702 C C . TRP A 1 101 ? -8.048 7.956 61.095 1.00 28.14 105 TRP B C 1
ATOM 703 O O . TRP A 1 101 ? -8.000 8.977 61.781 1.00 28.88 105 TRP B O 1
ATOM 714 N N . VAL A 1 102 ? -8.599 7.946 59.877 1.00 24.37 106 VAL B N 1
ATOM 715 C CA . VAL A 1 102 ? -9.073 9.164 59.226 1.00 26.99 106 VAL B CA 1
ATOM 716 C C . VAL A 1 102 ? -10.586 9.324 59.329 1.00 30.63 106 VAL B C 1
ATOM 717 O O . VAL A 1 102 ? -11.163 10.154 58.618 1.00 28.43 106 VAL B O 1
ATOM 721 N N . ASN A 1 103 ? -11.246 8.542 60.182 1.00 29.15 107 ASN B N 1
ATOM 722 C CA . ASN A 1 103 ? -12.671 8.737 60.407 1.00 27.44 107 ASN B CA 1
ATOM 723 C C . ASN A 1 103 ? -12.931 10.144 60.933 1.00 26.76 107 ASN B C 1
ATOM 724 O O . ASN A 1 103 ? -12.206 10.652 61.791 1.00 28.45 107 ASN B O 1
ATOM 729 N N . ASN A 1 104 ? -13.974 10.779 60.408 1.00 26.64 108 ASN B N 1
ATOM 730 C CA . ASN A 1 104 ? -14.368 12.122 60.829 1.00 27.01 108 ASN B CA 1
ATOM 731 C C . ASN A 1 104 ? -13.258 13.141 60.608 1.00 26.91 108 ASN B C 1
ATOM 732 O O . ASN A 1 104 ? -13.104 14.084 61.386 1.00 31.34 108 ASN B O 1
ATOM 737 N N . THR A 1 105 ? -12.490 12.960 59.541 1.00 26.61 109 THR B N 1
ATOM 738 C CA . THR A 1 105 ? -11.585 13.973 59.016 1.00 26.07 109 THR B CA 1
ATOM 739 C C . THR A 1 105 ? -12.167 14.559 57.738 1.00 27.27 109 THR B C 1
ATOM 740 O O . THR A 1 105 ? -13.099 14.013 57.135 1.00 23.02 109 THR B O 1
ATOM 744 N N . ASP A 1 106 ? -11.581 15.667 57.308 1.00 24.13 110 ASP B N 1
ATOM 745 C CA . ASP A 1 106 ? -12.041 16.363 56.121 1.00 23.16 110 ASP B CA 1
ATOM 746 C C . ASP A 1 106 ? -10.817 16.965 55.437 1.00 20.25 110 ASP B C 1
ATOM 747 O O . ASP A 1 106 ? -10.671 18.178 55.320 1.00 23.79 110 ASP B O 1
ATOM 752 N N . LEU A 1 107 ? -9.920 16.095 54.962 1.00 18.05 111 LEU B N 1
ATOM 753 C CA . LEU A 1 107 ? -8.599 16.552 54.517 1.00 21.72 111 LEU B CA 1
ATOM 754 C C . LEU A 1 107 ? -8.672 17.476 53.307 1.00 25.46 111 LEU B C 1
ATOM 755 O O . LEU A 1 107 ? -7.833 18.375 53.167 1.00 25.90 111 LEU B O 1
ATOM 760 N N . PHE A 1 108 ? -9.644 17.274 52.418 1.00 26.82 112 PHE B N 1
ATOM 761 C CA . PHE A 1 108 ? -9.695 18.077 51.204 1.00 28.80 112 PHE B CA 1
ATOM 762 C C . PHE A 1 108 ? -10.232 19.484 51.446 1.00 30.15 112 PHE B C 1
ATOM 763 O O . PHE A 1 108 ? -10.289 20.273 50.500 1.00 31.45 112 PHE B O 1
ATOM 771 N N . SER A 1 109 ? -10.616 19.833 52.673 1.00 23.78 113 SER B N 1
ATOM 772 C CA . SER A 1 109 ? -10.864 21.236 52.985 1.00 25.78 113 SER B CA 1
ATOM 773 C C . SER A 1 109 ? -9.614 21.937 53.512 1.00 21.47 113 SER B C 1
ATOM 774 O O . SER A 1 109 ? -9.658 23.137 53.801 1.00 22.50 113 SER B O 1
ATOM 777 N N . LYS A 1 110 ? -8.497 21.231 53.614 1.00 20.16 114 LYS B N 1
ATOM 778 C CA . LYS A 1 110 ? -7.268 21.811 54.130 1.00 20.72 114 LYS B CA 1
ATOM 779 C C . LYS A 1 110 ? -6.408 22.387 53.006 1.00 26.23 114 LYS B C 1
ATOM 780 O O . LYS A 1 110 ? -6.277 21.795 51.931 1.00 28.72 114 LYS B O 1
ATOM 786 N N . LYS A 1 111 ? -5.821 23.553 53.268 1.00 27.50 115 LYS B N 1
ATOM 787 C CA . LYS A 1 111 ? -4.761 24.067 52.405 1.00 28.60 115 LYS B CA 1
ATOM 788 C C . LYS A 1 111 ? -3.443 23.308 52.578 1.00 26.22 115 LYS B C 1
ATOM 789 O O . LYS A 1 111 ? -2.677 23.188 51.619 1.00 27.53 115 LYS B O 1
ATOM 795 N N . TYR A 1 112 ? -3.141 22.812 53.780 1.00 23.20 116 TYR B N 1
ATOM 796 C CA . TYR A 1 112 ? -1.861 22.150 54.058 1.00 19.29 116 TYR B CA 1
ATOM 797 C C . TYR A 1 112 ? -2.128 20.902 54.882 1.00 20.34 116 TYR B C 1
ATOM 798 O O . TYR A 1 112 ? -2.667 20.992 55.987 1.00 25.23 116 TYR B O 1
ATOM 807 N N . VAL A 1 113 ? -1.762 19.740 54.356 1.00 17.44 117 VAL B N 1
ATOM 808 C CA . VAL A 1 113 ? -1.808 18.497 55.120 1.00 16.60 117 VAL B CA 1
ATOM 809 C C . VAL A 1 113 ? -0.366 18.045 55.321 1.00 22.40 117 VAL B C 1
ATOM 810 O O . VAL A 1 113 ? 0.352 17.783 54.345 1.00 21.95 117 VAL B O 1
ATOM 814 N N . VAL A 1 114 ? 0.060 17.978 56.581 1.00 22.51 118 VAL B N 1
ATOM 815 C CA . VAL A 1 114 ? 1.466 17.804 56.935 1.00 19.44 118 VAL B CA 1
ATOM 816 C C . VAL A 1 114 ? 1.695 16.354 57.329 1.00 17.16 118 VAL B C 1
ATOM 817 O O . VAL A 1 114 ? 1.061 15.850 58.264 1.00 20.78 118 VAL B O 1
ATOM 821 N N . ILE A 1 115 ? 2.610 15.684 56.639 1.00 16.99 119 ILE B N 1
ATOM 822 C CA . ILE A 1 115 ? 2.860 14.275 56.936 1.00 19.65 119 ILE B CA 1
ATOM 823 C C . ILE A 1 115 ? 4.347 14.027 57.148 1.00 21.06 119 ILE B C 1
ATOM 824 O O . ILE A 1 115 ? 5.097 13.896 56.168 1.00 20.37 119 ILE B O 1
ATOM 829 N N . PRO A 1 116 ? 4.820 13.966 58.394 1.00 20.71 120 PRO B N 1
ATOM 830 C CA . PRO A 1 116 ? 6.210 13.548 58.627 1.00 17.83 120 PRO B CA 1
ATOM 831 C C . PRO A 1 116 ? 6.369 12.047 58.418 1.00 19.63 120 PRO B C 1
ATOM 832 O O . PRO A 1 116 ? 5.465 11.260 58.712 1.00 19.54 120 PRO B O 1
ATOM 836 N N . ILE A 1 117 ? 7.533 11.655 57.896 1.00 20.43 121 ILE B N 1
ATOM 837 C CA . ILE A 1 117 ? 7.772 10.296 57.424 1.00 20.68 121 ILE B CA 1
ATOM 838 C C . ILE A 1 117 ? 9.016 9.747 58.106 1.00 21.29 121 ILE B C 1
ATOM 839 O O . ILE A 1 117 ? 10.100 10.337 58.010 1.00 20.88 121 ILE B O 1
ATOM 844 N N . ASN A 1 118 ? 8.866 8.611 58.779 1.00 21.10 122 ASN B N 1
ATOM 845 C CA . ASN A 1 118 ? 9.938 7.981 59.541 1.00 19.92 122 ASN B CA 1
ATOM 846 C C . ASN A 1 118 ? 10.135 6.582 58.981 1.00 22.66 122 ASN B C 1
ATOM 847 O O . ASN A 1 118 ? 9.310 5.696 59.221 1.00 24.39 122 ASN B O 1
ATOM 852 N N . ILE A 1 119 ? 11.211 6.384 58.223 1.00 24.29 123 ILE B N 1
ATOM 853 C CA . ILE A 1 119 ? 11.513 5.089 57.622 1.00 24.36 123 ILE B CA 1
ATOM 854 C C . ILE A 1 119 ? 12.948 4.721 57.956 1.00 27.38 123 ILE B C 1
ATOM 855 O O . ILE A 1 119 ? 13.872 5.493 57.669 1.00 32.35 123 ILE B O 1
ATOM 860 N N . SER A 1 120 ? 13.137 3.542 58.544 1.00 24.34 124 SER B N 1
ATOM 861 C CA . SER A 1 120 ? 14.475 3.034 58.866 1.00 30.96 124 SER B CA 1
ATOM 862 C C . SER A 1 120 ? 15.375 4.142 59.405 1.00 28.67 124 SER B C 1
ATOM 863 O O . SER A 1 120 ? 16.501 4.347 58.949 1.00 26.67 124 SER B O 1
ATOM 866 N N . TYR A 1 121 ? 14.855 4.881 60.384 1.00 28.88 125 TYR B N 1
ATOM 867 C CA . TYR A 1 121 ? 15.600 5.897 61.122 1.00 22.80 125 TYR B CA 1
ATOM 868 C C . TYR A 1 121 ? 15.962 7.109 60.276 1.00 23.78 125 TYR B C 1
ATOM 869 O O . TYR A 1 121 ? 16.793 7.924 60.695 1.00 24.31 125 TYR B O 1
ATOM 878 N N . HIS A 1 122 ? 15.355 7.258 59.106 1.00 24.02 126 HIS B N 1
ATOM 879 C CA . HIS A 1 122 ? 15.533 8.418 58.247 1.00 22.12 126 HIS B CA 1
ATOM 880 C C . HIS A 1 122 ? 14.246 9.229 58.280 1.00 23.64 126 HIS B C 1
ATOM 881 O O . HIS A 1 122 ? 13.202 8.754 57.824 1.00 25.08 126 HIS B O 1
ATOM 888 N N . TRP A 1 123 ? 14.328 10.448 58.815 1.00 17.96 127 TRP B N 1
ATOM 889 C CA . TRP A 1 123 ? 13.214 11.386 58.831 1.00 20.72 127 TRP B CA 1
ATOM 890 C C . TRP A 1 123 ? 13.219 12.263 57.583 1.00 19.80 127 TRP B C 1
ATOM 891 O O . TRP A 1 123 ? 14.256 12.817 57.205 1.00 17.84 127 TRP B O 1
ATOM 902 N N . PHE A 1 124 ? 12.056 12.403 56.959 1.00 16.00 128 PHE B N 1
ATOM 903 C CA . PHE A 1 124 ? 11.798 13.506 56.041 1.00 21.51 128 PHE B CA 1
ATOM 904 C C . PHE A 1 124 ? 10.302 13.791 56.127 1.00 21.22 128 PHE B C 1
ATOM 905 O O . PHE A 1 124 ? 9.603 13.226 56.973 1.00 20.67 128 PHE B O 1
ATOM 913 N N . SER A 1 125 ? 9.801 14.687 55.279 1.00 22.88 129 SER B N 1
ATOM 914 C CA . SER A 1 125 ? 8.416 15.115 55.441 1.00 21.48 129 SER B CA 1
ATOM 915 C C . SER A 1 125 ? 7.837 15.589 54.113 1.00 21.65 129 SER B C 1
ATOM 916 O O . SER A 1 125 ? 8.563 15.957 53.186 1.00 19.54 129 SER B O 1
ATOM 919 N N . CYS A 1 126 ? 6.512 15.594 54.032 1.00 17.85 130 CYS B N 1
ATOM 920 C CA . CYS A 1 126 ? 5.854 16.247 52.915 1.00 22.27 130 CYS B CA 1
ATOM 921 C C . CYS A 1 126 ? 4.678 17.068 53.429 1.00 22.94 130 CYS B C 1
ATOM 922 O O . CYS A 1 126 ? 4.229 16.911 54.563 1.00 20.25 130 CYS B O 1
ATOM 925 N N . ILE A 1 127 ? 4.217 17.978 52.582 1.00 22.43 131 ILE B N 1
ATOM 926 C CA . ILE A 1 127 ? 3.065 18.825 52.847 1.00 24.31 131 ILE B CA 1
ATOM 927 C C . ILE A 1 127 ? 2.203 18.791 51.592 1.00 23.35 131 ILE B C 1
ATOM 928 O O . ILE A 1 127 ? 2.684 19.113 50.496 1.00 21.25 131 ILE B O 1
ATOM 933 N N . ILE A 1 128 ? 0.953 18.366 51.742 1.00 20.70 132 ILE B N 1
ATOM 934 C CA . ILE A 1 128 ? 0.043 18.223 50.610 1.00 19.34 132 ILE B CA 1
ATOM 935 C C . ILE A 1 128 ? -0.715 19.529 50.432 1.00 23.76 132 ILE B C 1
ATOM 936 O O . ILE A 1 128 ? -1.373 20.001 51.366 1.00 24.81 132 ILE B O 1
ATOM 941 N N . THR A 1 129 ? -0.630 20.113 49.236 1.00 20.33 133 THR B N 1
ATOM 942 C CA . THR A 1 129 ? -1.315 21.359 48.926 1.00 20.83 133 THR B CA 1
ATOM 943 C C . THR A 1 129 ? -2.308 21.160 47.783 1.00 24.42 133 THR B C 1
ATOM 944 O O . THR A 1 129 ? -2.238 20.189 47.021 1.00 21.41 133 THR B O 1
ATOM 948 N N . ASN A 1 130 ? -3.236 22.110 47.668 1.00 28.05 134 ASN B N 1
ATOM 949 C CA . ASN A 1 130 ? -4.237 22.215 46.607 1.00 29.41 134 ASN B CA 1
ATOM 950 C C . ASN A 1 130 ? -5.384 21.218 46.751 1.00 31.59 134 ASN B C 1
ATOM 951 O O . ASN A 1 130 ? -6.227 21.139 45.833 1.00 31.78 134 ASN B O 1
ATOM 956 N N . LEU A 1 131 ? -5.461 20.457 47.847 1.00 27.78 135 LEU B N 1
ATOM 957 C CA . LEU A 1 131 ? -6.621 19.594 48.041 1.00 23.93 135 LEU B CA 1
ATOM 958 C C . LEU A 1 131 ? -7.903 20.411 48.110 1.00 25.92 135 LEU B C 1
ATOM 959 O O . LEU A 1 131 ? -8.947 19.978 47.614 1.00 25.30 135 LEU B O 1
ATOM 964 N N . ASP A 1 132 ? -7.841 21.602 48.711 1.00 28.90 136 ASP B N 1
ATOM 965 C CA . ASP A 1 132 ? -9.017 22.457 48.827 1.00 30.73 136 ASP B CA 1
ATOM 966 C C . ASP A 1 132 ? -9.455 23.036 47.490 1.00 40.10 136 ASP B C 1
ATOM 967 O O . ASP A 1 132 ? -10.523 23.650 47.424 1.00 45.75 136 ASP B O 1
ATOM 972 N N . ALA A 1 133 ? -8.669 22.863 46.430 1.00 39.03 137 ALA B N 1
ATOM 973 C CA . ALA A 1 133 ? -9.126 23.239 45.101 1.00 36.86 137 ALA B CA 1
ATOM 974 C C . ALA A 1 133 ? -9.817 22.092 44.378 1.00 38.82 137 ALA B C 1
ATOM 975 O O . ALA A 1 133 ? -10.624 22.339 43.474 1.00 41.49 137 ALA B O 1
ATOM 977 N N . ILE A 1 134 ? -9.540 20.848 44.770 1.00 39.15 138 ILE B N 1
ATOM 978 C CA . ILE A 1 134 ? -10.158 19.706 44.106 1.00 42.02 138 ILE B CA 1
ATOM 979 C C . ILE A 1 134 ? -11.662 19.696 44.346 1.00 46.92 138 ILE B C 1
ATOM 980 O O . ILE A 1 134 ? -12.454 19.577 43.405 1.00 50.96 138 ILE B O 1
ATOM 985 N N . LEU A 1 135 ? -12.078 19.814 45.609 1.00 49.41 139 LEU B N 1
ATOM 986 C CA . LEU A 1 135 ? -13.503 19.805 45.929 1.00 57.73 139 LEU B CA 1
ATOM 987 C C . LEU A 1 135 ? -14.266 20.859 45.135 1.00 65.55 139 LEU B C 1
ATOM 988 O O . LEU A 1 135 ? -15.311 20.569 44.538 1.00 71.60 139 LEU B O 1
ATOM 993 N N . ASP A 1 136 ? -13.760 22.098 45.122 1.00 70.59 140 ASP B N 1
ATOM 994 C CA . ASP A 1 136 ? -14.452 23.169 44.408 1.00 78.25 140 ASP B CA 1
ATOM 995 C C . ASP A 1 136 ? -14.637 22.835 42.933 1.00 74.36 140 ASP B C 1
ATOM 996 O O . ASP A 1 136 ? -15.600 23.293 42.306 1.00 72.74 140 ASP B O 1
ATOM 1001 N N . PHE A 1 137 ? -13.729 22.049 42.365 1.00 75.09 141 PHE B N 1
ATOM 1002 C CA . PHE A 1 137 ? -13.765 21.694 40.953 1.00 77.47 141 PHE B CA 1
ATOM 1003 C C . PHE A 1 137 ? -14.921 20.747 40.635 1.00 76.83 141 PHE B C 1
ATOM 1004 O O . PHE A 1 137 ? -14.738 19.532 40.543 1.00 74.75 141 PHE B O 1
ATOM 1012 N N . PRO A 1 157 ? -6.455 21.127 37.847 1.00 50.59 161 PRO B N 1
ATOM 1013 C CA . PRO A 1 157 ? -6.175 21.320 39.279 1.00 49.82 161 PRO B CA 1
ATOM 1014 C C . PRO A 1 157 ? -5.203 20.265 39.791 1.00 47.97 161 PRO B C 1
ATOM 1015 O O . PRO A 1 157 ? -5.622 19.116 39.925 1.00 47.51 161 PRO B O 1
ATOM 1019 N N . LEU A 1 158 ? -3.946 20.631 40.049 1.00 41.25 162 LEU B N 1
ATOM 1020 C CA . LEU A 1 158 ? -2.904 19.671 40.397 1.00 36.86 162 LEU B CA 1
ATOM 1021 C C . LEU A 1 158 ? -2.667 19.644 41.900 1.00 34.24 162 LEU B C 1
ATOM 1022 O O . LEU A 1 158 ? -2.442 20.690 42.517 1.00 36.66 162 LEU B O 1
ATOM 1027 N N . VAL A 1 159 ? -2.702 18.449 42.478 1.00 26.89 163 VAL B N 1
ATOM 1028 C CA . VAL A 1 159 ? -2.359 18.252 43.881 1.00 24.72 163 VAL B CA 1
ATOM 1029 C C . VAL A 1 159 ? -0.848 18.093 43.974 1.00 28.26 163 VAL B C 1
ATOM 1030 O O . VAL A 1 159 ? -0.269 17.223 43.315 1.00 30.69 163 VAL B O 1
ATOM 1034 N N . ASN A 1 160 ? -0.206 18.932 44.783 1.00 23.93 164 ASN B N 1
ATOM 1035 C CA . ASN A 1 160 ? 1.247 18.939 44.903 1.00 22.94 164 ASN B CA 1
ATOM 1036 C C . ASN A 1 160 ? 1.618 18.393 46.269 1.00 22.00 164 ASN B C 1
ATOM 1037 O O . ASN A 1 160 ? 1.191 18.933 47.298 1.00 20.96 164 ASN B O 1
ATOM 1042 N N . ILE A 1 161 ? 2.382 17.311 46.282 1.00 26.2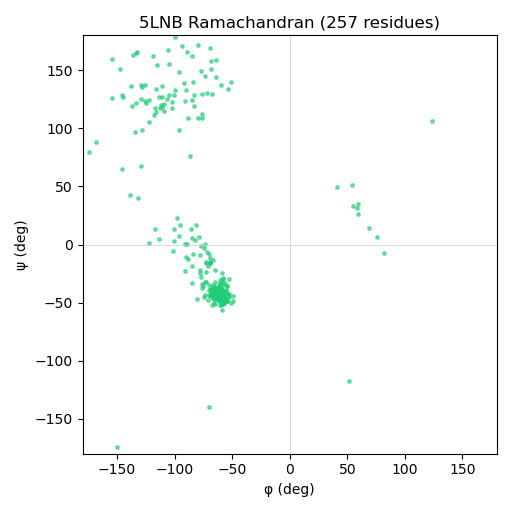9 165 ILE B N 1
ATOM 1043 C CA . ILE A 1 161 ? 2.918 16.755 47.515 1.00 22.02 165 ILE B CA 1
ATOM 1044 C C . ILE A 1 161 ? 4.328 17.312 47.650 1.00 22.00 165 ILE B C 1
ATOM 1045 O O . ILE A 1 161 ? 5.263 16.821 47.015 1.00 24.71 165 ILE B O 1
ATOM 1050 N N . LEU A 1 162 ? 4.471 18.367 48.450 1.00 21.00 166 LEU B N 1
ATOM 1051 C CA . LEU A 1 162 ? 5.752 19.048 48.607 1.00 20.10 166 LEU B CA 1
ATOM 1052 C C . LEU A 1 162 ? 6.620 18.241 49.570 1.00 22.13 166 LEU B C 1
ATOM 1053 O O . LEU A 1 162 ? 6.339 18.188 50.773 1.00 16.92 166 LEU B O 1
ATOM 1058 N N . THR A 1 163 ? 7.663 17.603 49.040 1.00 17.65 167 THR B N 1
ATOM 1059 C CA . THR A 1 163 ? 8.488 16.638 49.763 1.00 25.09 167 THR B CA 1
ATOM 1060 C C . THR A 1 163 ? 9.895 17.198 49.947 1.00 25.84 167 THR B C 1
ATOM 1061 O O . THR A 1 163 ? 10.540 17.598 48.968 1.00 28.20 167 THR B O 1
ATOM 1065 N N . PHE A 1 164 ? 10.382 17.212 51.192 1.00 19.10 168 PHE B N 1
ATOM 1066 C CA . PHE A 1 164 ? 11.664 17.842 51.489 1.00 21.17 168 PHE B CA 1
ATOM 1067 C C . PHE A 1 164 ? 12.470 16.983 52.459 1.00 25.14 168 PHE B C 1
ATOM 1068 O O . PHE A 1 164 ? 11.936 16.445 53.435 1.00 22.96 168 PHE B O 1
ATOM 1076 N N . ASP A 1 165 ? 13.762 16.856 52.165 1.00 24.67 169 ASP B N 1
ATOM 1077 C CA . ASP A 1 165 ? 14.641 15.904 52.828 1.00 25.84 169 ASP B CA 1
ATOM 1078 C C . ASP A 1 165 ? 16.019 16.540 52.935 1.00 23.19 169 ASP B C 1
ATOM 1079 O O . ASP A 1 165 ? 16.549 17.029 51.936 1.00 22.45 169 ASP B O 1
ATOM 1084 N N . SER A 1 166 ? 16.591 16.536 54.138 1.00 17.90 170 SER B N 1
ATOM 1085 C CA . SER A 1 166 ? 17.927 17.081 54.311 1.00 20.57 170 SER B CA 1
ATOM 1086 C C . SER A 1 166 ? 18.993 16.192 53.688 1.00 23.14 170 SER B C 1
ATOM 1087 O O . SER A 1 166 ? 20.104 16.669 53.445 1.00 21.25 170 SER B O 1
ATOM 1090 N N . LEU A 1 167 ? 18.693 14.921 53.423 1.00 22.01 171 LEU B N 1
ATOM 1091 C CA . LEU A 1 167 ? 19.617 14.085 52.665 1.00 22.73 171 LEU B CA 1
ATOM 1092 C C . LEU A 1 167 ? 19.396 14.286 51.165 1.00 30.20 171 LEU B C 1
ATOM 1093 O O . LEU A 1 167 ? 18.360 14.797 50.724 1.00 30.43 171 LEU B O 1
ATOM 1098 N N . ARG A 1 168 ? 20.390 13.877 50.374 1.00 26.81 172 ARG B N 1
ATOM 1099 C CA . ARG A 1 168 ? 20.344 14.081 48.925 1.00 33.25 172 ARG B CA 1
ATOM 1100 C C . ARG A 1 168 ? 19.609 12.909 48.270 1.00 34.35 172 ARG B C 1
ATOM 1101 O O . ARG A 1 168 ? 20.197 12.019 47.652 1.00 37.74 172 ARG B O 1
ATOM 1109 N N . GLN A 1 169 ? 18.284 12.929 48.401 1.00 35.44 173 GLN B N 1
ATOM 1110 C CA . GLN A 1 169 ? 17.447 11.820 47.968 1.00 33.90 173 GLN B CA 1
ATOM 1111 C C . GLN A 1 169 ? 16.103 12.337 47.476 1.00 33.29 173 GLN B C 1
ATOM 1112 O O . GLN A 1 169 ? 15.598 13.360 47.947 1.00 33.15 173 GLN B O 1
ATOM 1118 N N . THR A 1 170 ? 15.516 11.584 46.551 1.00 28.83 174 THR B N 1
ATOM 1119 C CA . THR A 1 170 ? 14.166 11.794 46.060 1.00 28.87 174 THR B CA 1
ATOM 1120 C C . THR A 1 170 ? 13.324 10.583 46.453 1.00 32.02 174 THR B C 1
ATOM 1121 O O . THR A 1 170 ? 13.853 9.485 46.655 1.00 30.42 174 THR B O 1
ATOM 1125 N N . HIS A 1 171 ? 12.012 10.775 46.569 1.00 23.13 175 HIS B N 1
ATOM 1126 C CA . HIS A 1 171 ? 11.190 9.818 47.303 1.00 27.44 175 HIS B CA 1
ATOM 1127 C C . HIS A 1 171 ? 9.950 9.409 46.527 1.00 27.07 175 HIS B C 1
ATOM 1128 O O . HIS A 1 171 ? 8.870 9.239 47.089 1.00 28.05 175 HIS B O 1
ATOM 1135 N N . SER A 1 172 ? 10.099 9.208 45.220 1.00 29.10 176 SER B N 1
ATOM 1136 C CA . SER A 1 172 ? 8.997 8.705 44.405 1.00 28.43 176 SER B CA 1
ATOM 1137 C C . SER A 1 172 ? 8.363 7.449 45.009 1.00 29.58 176 SER B C 1
ATOM 1138 O O . SER A 1 172 ? 7.134 7.363 45.153 1.00 28.83 176 SER B O 1
ATOM 1141 N N . ARG A 1 173 ? 9.186 6.459 45.365 1.00 26.01 177 ARG B N 1
ATOM 1142 C CA . ARG A 1 173 ? 8.650 5.194 45.861 1.00 34.89 177 ARG B CA 1
ATOM 1143 C C . ARG A 1 173 ? 7.902 5.370 47.180 1.00 35.08 177 ARG B C 1
ATOM 1144 O O . ARG A 1 173 ? 6.857 4.744 47.391 1.00 34.80 177 ARG B O 1
ATOM 1152 N N . GLU A 1 174 ? 8.426 6.199 48.091 1.00 25.74 178 GLU B N 1
ATOM 1153 C CA . GLU A 1 174 ? 7.791 6.376 49.398 1.00 21.97 178 GLU B CA 1
ATOM 1154 C C . GLU A 1 174 ? 6.576 7.292 49.347 1.00 24.14 178 GLU B C 1
ATOM 1155 O O . GLU A 1 174 ? 5.719 7.206 50.227 1.00 19.55 178 GLU B O 1
ATOM 1161 N N . ILE A 1 175 ? 6.492 8.185 48.365 1.00 25.41 179 ILE B N 1
ATOM 1162 C CA . ILE A 1 175 ? 5.334 9.060 48.262 1.00 27.08 179 ILE B CA 1
ATOM 1163 C C . ILE A 1 175 ? 4.183 8.403 47.508 1.00 29.73 179 ILE B C 1
ATOM 1164 O O . ILE A 1 175 ? 3.033 8.846 47.644 1.00 25.29 179 ILE B O 1
ATOM 1169 N N . ASP A 1 176 ? 4.451 7.351 46.734 1.00 31.73 180 ASP B N 1
ATOM 1170 C CA . ASP A 1 176 ? 3.381 6.706 45.984 1.00 28.10 180 ASP B CA 1
ATOM 1171 C C . ASP A 1 176 ? 2.257 6.204 46.884 1.00 30.64 180 ASP B C 1
ATOM 1172 O O . ASP A 1 176 ? 1.090 6.350 46.499 1.00 32.57 180 ASP B O 1
ATOM 1177 N N . PRO A 1 177 ? 2.523 5.611 48.051 1.00 32.31 181 PRO B N 1
ATOM 1178 C CA . PRO A 1 177 ? 1.407 5.239 48.936 1.00 29.00 181 PRO B CA 1
ATOM 1179 C C . PRO A 1 177 ? 0.545 6.422 49.327 1.00 29.88 181 PRO B C 1
ATOM 1180 O O . PRO A 1 177 ? -0.650 6.250 49.588 1.00 28.72 181 PRO B O 1
ATOM 1184 N N . ILE A 1 178 ? 1.108 7.627 49.382 1.00 29.19 182 ILE B N 1
ATOM 1185 C CA . ILE A 1 178 ? 0.290 8.775 49.746 1.00 26.86 182 ILE B CA 1
ATOM 1186 C C . ILE A 1 178 ? -0.605 9.170 48.584 1.00 26.46 182 ILE B C 1
ATOM 1187 O O . ILE A 1 178 ? -1.753 9.583 48.785 1.00 27.73 182 ILE B O 1
ATOM 1192 N N . LYS A 1 179 ? -0.106 9.044 47.352 1.00 25.38 183 LYS B N 1
ATOM 1193 C CA . LYS A 1 179 ? -0.966 9.245 46.190 1.00 23.92 183 LYS B CA 1
ATOM 1194 C C . LYS A 1 179 ? -2.174 8.317 46.242 1.00 24.32 183 LYS B C 1
ATOM 1195 O O . LYS A 1 179 ? -3.314 8.749 46.042 1.00 26.25 183 LYS B O 1
ATOM 1201 N N . GLU A 1 180 ? -1.944 7.029 46.508 1.00 25.74 184 GLU B N 1
ATOM 1202 C CA . GLU A 1 180 ? -3.053 6.079 46.515 1.00 27.21 184 GLU B CA 1
ATOM 1203 C C . GLU A 1 180 ? -4.004 6.353 47.672 1.00 31.18 184 GLU B C 1
ATOM 1204 O O . GLU A 1 180 ? -5.228 6.231 47.526 1.00 35.73 184 GLU B O 1
ATOM 1210 N N . PHE A 1 181 ? -3.457 6.739 48.827 1.00 30.15 185 PHE B N 1
ATOM 1211 C CA . PHE A 1 181 ? -4.290 7.152 49.950 1.00 23.59 185 PHE B CA 1
ATOM 1212 C C . PHE A 1 181 ? -5.242 8.269 49.542 1.00 23.27 185 PHE B C 1
ATOM 1213 O O . PHE A 1 181 ? -6.442 8.218 49.833 1.00 24.43 185 PHE B O 1
ATOM 1221 N N . LEU A 1 182 ? -4.718 9.294 48.863 1.00 23.38 186 LEU B N 1
ATOM 1222 C CA . LEU A 1 182 ? -5.550 10.434 48.490 1.00 22.01 186 LEU B CA 1
ATOM 1223 C C . LEU A 1 182 ? -6.651 10.018 47.532 1.00 23.22 186 LEU B C 1
ATOM 1224 O O . LEU A 1 182 ? -7.771 10.535 47.598 1.00 21.53 186 LEU B O 1
ATOM 1229 N N . ILE A 1 183 ? -6.345 9.097 46.624 1.00 20.60 187 ILE B N 1
ATOM 1230 C CA . ILE A 1 183 ? -7.335 8.655 45.654 1.00 21.83 187 ILE B CA 1
ATOM 1231 C C . ILE A 1 183 ? -8.460 7.911 46.356 1.00 21.93 187 ILE B C 1
ATOM 1232 O O . ILE A 1 183 ? -9.644 8.153 46.098 1.00 24.45 187 ILE B O 1
ATOM 1237 N N . SER A 1 184 ? -8.101 6.998 47.260 1.00 24.79 188 SER B N 1
ATOM 1238 C CA . SER A 1 184 ? -9.103 6.254 48.012 1.00 22.48 188 SER B CA 1
ATOM 1239 C C . SER A 1 184 ? -9.878 7.177 48.938 1.00 23.66 188 SER B C 1
ATOM 1240 O O . SER A 1 184 ? -11.110 7.092 49.033 1.00 21.86 188 SER B O 1
ATOM 1243 N N . TYR A 1 185 ? -9.164 8.064 49.636 1.00 23.08 189 TYR B N 1
ATOM 1244 C CA . TYR A 1 185 ? -9.819 9.034 50.503 1.00 23.62 189 TYR B CA 1
ATOM 1245 C C . TYR A 1 185 ? -10.862 9.835 49.736 1.00 21.60 189 TYR B C 1
ATOM 1246 O O . TYR A 1 185 ? -11.999 9.995 50.190 1.00 24.90 189 TYR B O 1
ATOM 1255 N N . ALA A 1 186 ? -10.481 10.354 48.566 1.00 23.56 190 ALA B N 1
ATOM 1256 C CA . ALA A 1 186 ? -11.403 11.141 47.753 1.00 24.25 190 ALA B CA 1
ATOM 1257 C C . ALA A 1 186 ? -12.666 10.354 47.423 1.00 25.50 190 ALA B C 1
ATOM 1258 O O . ALA A 1 186 ? -13.781 10.890 47.483 1.00 24.22 190 ALA B O 1
ATOM 1260 N N . LEU A 1 187 ? -12.508 9.086 47.043 1.00 26.75 191 LEU B N 1
ATOM 1261 C CA . LEU A 1 187 ? -13.664 8.273 46.693 1.00 28.28 191 LEU B CA 1
ATOM 1262 C C . LEU A 1 187 ? -14.516 7.989 47.922 1.00 28.86 191 LEU B C 1
ATOM 1263 O O . LEU A 1 187 ? -15.748 8.068 47.867 1.00 23.84 191 LEU B O 1
ATOM 1268 N N . ASP A 1 188 ? -13.866 7.681 49.044 1.00 23.80 192 ASP B N 1
ATOM 1269 C CA . ASP A 1 188 ? -14.572 7.321 50.264 1.00 22.08 192 ASP B CA 1
ATOM 1270 C C . ASP A 1 188 ? -15.344 8.506 50.836 1.00 26.06 192 ASP B C 1
ATOM 1271 O O . ASP A 1 188 ? -16.538 8.393 51.124 1.00 28.84 192 ASP B O 1
ATOM 1276 N N . LYS A 1 189 ? -14.681 9.647 51.032 1.00 21.27 193 LYS B N 1
ATOM 1277 C CA . LYS A 1 189 ? -15.345 10.726 51.759 1.00 26.73 193 LYS B CA 1
ATOM 1278 C C . LYS A 1 189 ? -16.221 11.582 50.860 1.00 26.99 193 LYS B C 1
ATOM 1279 O O . LYS A 1 189 ? -17.245 12.091 51.322 1.00 24.02 193 LYS B O 1
ATOM 1285 N N . TYR A 1 190 ? -15.834 11.774 49.597 1.00 22.59 194 TYR B N 1
ATOM 1286 C CA . TYR A 1 190 ? -16.538 12.698 48.724 1.00 23.67 194 TYR B CA 1
ATOM 1287 C C . TYR A 1 190 ? -17.076 12.063 47.453 1.00 25.26 194 TYR B C 1
ATOM 1288 O O . TYR A 1 190 ? -17.656 12.776 46.637 1.00 28.48 194 TYR B O 1
ATOM 1297 N N . SER A 1 191 ? -16.906 10.759 47.251 1.00 24.67 195 SER B N 1
ATOM 1298 C CA . SER A 1 191 ? -17.378 10.103 46.034 1.00 25.90 195 SER B CA 1
ATOM 1299 C C . SER A 1 191 ? -16.762 10.723 44.782 1.00 26.69 195 SER B C 1
ATOM 1300 O O . SER A 1 191 ? -17.391 10.773 43.723 1.00 33.60 195 SER B O 1
ATOM 1303 N N . ILE A 1 192 ? -15.538 11.216 44.906 1.00 33.85 196 ILE B N 1
ATOM 1304 C CA . ILE A 1 192 ? -14.818 11.860 43.816 1.00 32.30 196 ILE B CA 1
ATOM 1305 C C . ILE A 1 192 ? -13.850 10.852 43.214 1.00 30.30 196 ILE B C 1
ATOM 1306 O O . ILE A 1 192 ? -13.120 10.165 43.939 1.00 25.23 196 ILE B O 1
ATOM 1311 N N . GLN A 1 193 ? -13.847 10.758 41.892 1.00 31.66 197 GLN B N 1
ATOM 1312 C CA . GLN A 1 193 ? -12.869 9.954 41.171 1.00 36.97 197 GLN B CA 1
ATOM 1313 C C . GLN A 1 193 ? -11.651 10.832 40.900 1.00 39.69 197 GLN B C 1
ATOM 1314 O O . GLN A 1 193 ? -11.711 11.772 40.101 1.00 43.35 197 GLN B O 1
ATOM 1320 N N . LEU A 1 194 ? -10.556 10.549 41.588 1.00 35.23 198 LEU B N 1
ATOM 1321 C CA . LEU A 1 194 ? -9.361 11.372 41.524 1.00 33.67 198 LEU B CA 1
ATOM 1322 C C . LEU A 1 194 ? -8.298 10.648 40.712 1.00 34.56 198 LEU B C 1
ATOM 1323 O O . LEU A 1 194 ? -7.948 9.502 41.018 1.00 29.68 198 LEU B O 1
ATOM 1328 N N . ASP A 1 195 ? -7.793 11.315 39.680 1.00 36.06 199 ASP B N 1
ATOM 1329 C CA . ASP A 1 195 ? -6.808 10.711 38.794 1.00 46.20 199 ASP B CA 1
ATOM 1330 C C . ASP A 1 195 ? -5.408 10.843 39.389 1.00 43.75 199 ASP B C 1
ATOM 1331 O O . ASP A 1 195 ? -4.986 11.937 39.777 1.00 39.80 199 ASP B O 1
ATOM 1336 N N . LYS A 1 196 ? -4.693 9.718 39.467 1.00 36.75 200 LYS B N 1
ATOM 1337 C CA . LYS A 1 196 ? -3.332 9.732 39.990 1.00 34.11 200 LYS B CA 1
ATOM 1338 C C . LYS A 1 196 ? -2.451 10.738 39.252 1.00 33.36 200 LYS B C 1
ATOM 1339 O O . LYS A 1 196 ? -1.575 11.364 39.859 1.00 29.14 200 LYS B O 1
ATOM 1345 N N . THR A 1 197 ? -2.658 10.910 37.943 1.00 30.57 201 THR B N 1
ATOM 1346 C CA . THR A 1 197 ? -1.815 11.858 37.217 1.00 44.25 201 THR B CA 1
ATOM 1347 C C . THR A 1 197 ? -2.089 13.303 37.612 1.00 39.87 201 THR B C 1
ATOM 1348 O O . THR A 1 197 ? -1.309 14.186 37.238 1.00 36.79 201 THR B O 1
ATOM 1352 N N . GLN A 1 198 ? -3.167 13.560 38.351 1.00 34.69 202 GLN B N 1
ATOM 1353 C CA . GLN A 1 198 ? -3.422 14.867 38.944 1.00 35.18 202 GLN B CA 1
ATOM 1354 C C . GLN A 1 198 ? -2.590 15.118 40.193 1.00 35.03 202 GLN B C 1
ATOM 1355 O O . GLN A 1 198 ? -2.590 16.243 40.705 1.00 38.55 202 GLN B O 1
ATOM 1361 N N . ILE A 1 199 ? -1.890 14.105 40.695 1.00 34.34 203 ILE B N 1
ATOM 1362 C CA . ILE A 1 199 ? -1.150 14.187 41.949 1.00 31.79 203 ILE B CA 1
ATOM 1363 C C . ILE A 1 199 ? 0.337 14.123 41.627 1.00 31.84 203 ILE B C 1
ATOM 1364 O O . ILE A 1 199 ? 0.815 13.140 41.042 1.00 30.63 203 ILE B O 1
ATOM 1369 N N . LYS A 1 200 ? 1.066 15.167 42.009 1.00 28.73 204 LYS B N 1
ATOM 1370 C CA . LYS A 1 200 ? 2.467 15.322 41.646 1.00 30.66 204 LYS B CA 1
ATOM 1371 C C . LYS A 1 200 ? 3.304 15.450 42.907 1.00 29.02 204 LYS B C 1
ATOM 1372 O O . LYS A 1 200 ? 3.043 16.319 43.748 1.00 27.81 204 LYS B O 1
ATOM 1378 N N . MET A 1 201 ? 4.295 14.575 43.044 1.00 27.78 205 MET B N 1
ATOM 1379 C CA . MET A 1 201 ? 5.333 14.785 44.037 1.00 26.07 205 MET B CA 1
ATOM 1380 C C . MET A 1 201 ? 6.288 15.854 43.523 1.00 30.39 205 MET B C 1
ATOM 1381 O O . MET A 1 201 ? 6.755 15.776 42.382 1.00 29.20 205 MET B O 1
ATOM 1386 N N . LYS A 1 202 ? 6.557 16.865 44.348 1.00 27.58 206 LYS B N 1
ATOM 1387 C CA . LYS A 1 202 ? 7.513 17.912 44.013 1.00 28.20 206 LYS B CA 1
ATOM 1388 C C . LYS A 1 202 ? 8.647 17.852 45.025 1.00 25.19 206 LYS B C 1
ATOM 1389 O O . LYS A 1 202 ? 8.415 18.015 46.227 1.00 25.30 206 LYS B O 1
ATOM 1395 N N . THR A 1 203 ? 9.858 17.578 44.544 1.00 26.92 207 THR B N 1
ATOM 1396 C CA . THR A 1 203 ? 11.053 17.505 45.384 1.00 27.96 207 THR B CA 1
ATOM 1397 C C . THR A 1 203 ? 11.475 18.926 45.722 1.00 28.52 207 THR B C 1
ATOM 1398 O O . THR A 1 203 ? 11.893 19.678 44.838 1.00 34.55 207 THR B O 1
ATOM 1402 N N . CYS A 1 204 ? 11.359 19.304 46.984 1.00 25.78 208 CYS B N 1
ATOM 1403 C CA . CYS A 1 204 ? 11.587 20.699 47.322 1.00 27.53 208 CYS B CA 1
ATOM 1404 C C . CYS A 1 204 ? 12.928 20.876 48.009 1.00 24.72 208 CYS B C 1
ATOM 1405 O O . CYS A 1 204 ? 13.206 20.186 48.996 1.00 26.40 208 CYS B O 1
ATOM 1408 N N . PRO A 1 205 ? 13.766 21.800 47.538 1.00 23.31 209 PRO B N 1
ATOM 1409 C CA . PRO A 1 205 ? 15.100 21.973 48.136 1.00 22.40 209 PRO B CA 1
ATOM 1410 C C . PRO A 1 205 ? 15.039 22.621 49.516 1.00 26.03 209 PRO B C 1
ATOM 1411 O O . PRO A 1 205 ? 14.401 23.657 49.712 1.00 24.72 209 PRO B O 1
ATOM 1415 N N . VAL A 1 206 ? 15.726 21.999 50.469 1.00 21.73 210 VAL B N 1
ATOM 1416 C CA . VAL A 1 206 ? 15.940 22.536 51.809 1.00 19.55 210 VAL B CA 1
ATOM 1417 C C . VAL A 1 206 ? 17.423 22.372 52.120 1.00 28.38 210 VAL B C 1
ATOM 1418 O O . VAL A 1 206 ? 18.108 21.620 51.414 1.00 26.78 210 VAL B O 1
ATOM 1422 N N . PRO A 1 207 ? 17.969 23.016 53.152 1.00 26.86 211 PRO B N 1
ATOM 1423 C CA . PRO A 1 207 ? 19.397 22.836 53.437 1.00 27.37 211 PRO B CA 1
ATOM 1424 C C . PRO A 1 207 ? 19.731 21.354 53.510 1.00 23.13 211 PRO B C 1
ATOM 1425 O O . PRO A 1 207 ? 18.953 20.544 54.013 1.00 24.99 211 PRO B O 1
ATOM 1429 N N . GLN A 1 208 ? 20.873 20.993 52.955 1.00 23.20 212 GLN B N 1
ATOM 1430 C CA . GLN A 1 208 ? 21.311 19.611 52.910 1.00 28.48 212 GLN B CA 1
ATOM 1431 C C . GLN A 1 208 ? 22.513 19.423 53.822 1.00 28.50 212 GLN B C 1
ATOM 1432 O O . GLN A 1 208 ? 23.434 20.247 53.839 1.00 26.23 212 GLN B O 1
ATOM 1438 N N . GLN A 1 209 ? 22.484 18.339 54.577 1.00 24.62 213 GLN B N 1
ATOM 1439 C CA . GLN A 1 209 ? 23.547 17.959 55.490 1.00 30.92 213 GLN B CA 1
ATOM 1440 C C . GLN A 1 209 ? 23.455 16.446 55.641 1.00 27.76 213 GLN B C 1
ATOM 1441 O O . GLN A 1 209 ? 22.382 15.931 55.973 1.00 24.67 213 GLN B O 1
ATOM 1447 N N . PRO A 1 210 ? 24.537 15.707 55.414 1.00 23.37 214 PRO B N 1
ATOM 1448 C CA . PRO A 1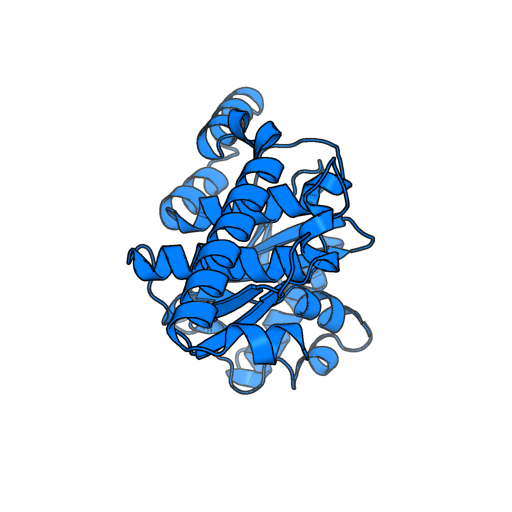 210 ? 24.437 14.250 55.249 1.00 24.00 214 PRO B CA 1
ATOM 1449 C C . PRO A 1 210 ? 24.305 13.437 56.534 1.00 24.76 214 PRO B C 1
ATOM 1450 O O . PRO A 1 210 ? 24.323 12.206 56.446 1.00 26.41 214 PRO B O 1
ATOM 1454 N N . ASN A 1 211 ? 24.149 14.035 57.720 1.00 23.01 215 ASN B N 1
ATOM 1455 C CA . ASN A 1 211 ? 23.956 13.257 58.952 1.00 23.05 215 ASN B CA 1
ATOM 1456 C C . ASN A 1 211 ? 22.528 12.736 59.001 1.00 26.03 215 ASN B C 1
ATOM 1457 O O . ASN A 1 211 ? 21.598 13.505 59.258 1.00 21.65 215 ASN B O 1
ATOM 1462 N N . MET A 1 212 ? 22.337 11.431 58.814 1.00 22.85 216 MET B N 1
ATOM 1463 C CA . MET A 1 212 ? 20.972 10.916 58.853 1.00 23.40 216 MET B CA 1
ATOM 1464 C C . MET A 1 212 ? 20.329 11.151 60.219 1.00 23.27 216 MET B C 1
ATOM 1465 O O . MET A 1 212 ? 19.141 11.487 60.304 1.00 21.27 216 MET B O 1
ATOM 1470 N N . SER A 1 213 ? 21.108 11.014 61.298 1.00 24.33 217 SER B N 1
ATOM 1471 C CA . SER A 1 213 ? 20.560 11.167 62.642 1.00 21.87 217 SER B CA 1
ATOM 1472 C C . SER A 1 213 ? 20.166 12.606 62.967 1.00 26.04 217 SER B C 1
ATOM 1473 O O . SER A 1 213 ? 19.430 12.816 63.934 1.00 26.31 217 SER B O 1
ATOM 1476 N N . ASP A 1 214 ? 20.620 13.596 62.184 1.00 20.34 218 ASP B N 1
ATOM 1477 C CA . ASP A 1 214 ? 20.106 14.962 62.289 1.00 26.58 218 ASP B CA 1
ATOM 1478 C C . ASP A 1 214 ? 18.820 15.198 61.488 1.00 25.41 218 ASP B C 1
ATOM 1479 O O . ASP A 1 214 ? 18.230 16.280 61.607 1.00 24.21 218 ASP B O 1
ATOM 1484 N N . CYS A 1 215 ? 18.381 14.241 60.665 1.00 23.76 219 CYS B N 1
ATOM 1485 C CA . CYS A 1 215 ? 17.218 14.478 59.804 1.00 22.34 219 CYS B CA 1
ATOM 1486 C C . CYS A 1 215 ? 15.986 14.921 60.591 1.00 23.41 219 CYS B C 1
ATOM 1487 O O . CYS A 1 215 ? 15.223 15.779 60.130 1.00 19.42 219 CYS B O 1
ATOM 1490 N N . GLY A 1 216 ? 15.764 14.343 61.772 1.00 21.20 220 GLY B N 1
ATOM 1491 C CA . GLY A 1 216 ? 14.595 14.729 62.549 1.00 23.25 220 GLY B CA 1
ATOM 1492 C C . GLY A 1 216 ? 14.603 16.196 62.937 1.00 23.08 220 GLY B C 1
ATOM 1493 O O . GLY A 1 216 ? 13.544 16.830 62.995 1.00 25.54 220 GLY B O 1
ATOM 1494 N N . VAL A 1 217 ? 15.793 16.753 63.198 1.00 19.81 221 VAL B N 1
ATOM 1495 C CA . VAL A 1 217 ? 15.928 18.167 63.538 1.00 16.97 221 VAL B CA 1
ATOM 1496 C C . VAL A 1 217 ? 15.634 19.038 62.323 1.00 22.30 221 VAL B C 1
ATOM 1497 O O . VAL A 1 217 ? 15.024 20.106 62.441 1.00 20.84 221 VAL B O 1
ATOM 1501 N N . HIS A 1 218 ? 16.078 18.608 61.139 1.00 22.23 222 HIS B N 1
ATOM 1502 C CA . HIS A 1 218 ? 15.786 19.360 59.924 1.00 19.47 222 HIS B CA 1
ATOM 1503 C C . HIS A 1 218 ? 14.299 19.344 59.598 1.00 18.54 222 HIS B C 1
ATOM 1504 O O . HIS A 1 218 ? 13.755 20.360 59.158 1.00 19.90 222 HIS B O 1
ATOM 1511 N N . VAL A 1 219 ? 13.625 18.203 59.800 1.00 16.51 223 VAL B N 1
ATOM 1512 C CA . VAL A 1 219 ? 12.181 18.156 59.574 1.00 18.13 223 VAL B CA 1
ATOM 1513 C C . VAL A 1 219 ? 11.482 19.208 60.428 1.00 22.32 223 VAL B C 1
ATOM 1514 O O . VAL A 1 219 ? 10.660 19.990 59.936 1.00 23.33 223 VAL B O 1
ATOM 1518 N N . ILE A 1 220 ? 11.799 19.236 61.726 1.00 20.44 224 ILE B N 1
ATOM 1519 C CA . ILE A 1 220 ? 11.191 20.202 62.635 1.00 17.80 224 ILE B CA 1
ATOM 1520 C C . ILE A 1 220 ? 11.405 21.623 62.123 1.00 20.29 224 ILE B C 1
ATOM 1521 O O . ILE A 1 220 ? 10.463 22.421 62.044 1.00 19.70 224 ILE B O 1
ATOM 1526 N N . LEU A 1 221 ? 12.646 21.959 61.749 1.00 20.76 225 LEU B N 1
ATOM 1527 C CA . LEU A 1 221 ? 12.924 23.342 61.382 1.00 16.76 225 LEU B CA 1
ATOM 1528 C C . LEU A 1 221 ? 12.415 23.687 59.991 1.00 19.52 225 LEU B C 1
ATOM 1529 O O . LEU A 1 221 ? 12.071 24.847 59.738 1.00 18.42 225 LEU B O 1
ATOM 1534 N N . ASN A 1 222 ? 12.333 22.704 59.088 1.00 16.82 226 ASN B N 1
ATOM 1535 C CA . ASN A 1 222 ? 11.773 22.972 57.770 1.00 19.91 226 ASN B CA 1
ATOM 1536 C C . ASN A 1 222 ? 10.273 23.220 57.862 1.00 23.37 226 ASN B C 1
ATOM 1537 O O . ASN A 1 222 ? 9.751 24.161 57.249 1.00 24.58 226 ASN B O 1
ATOM 1542 N N . ILE A 1 223 ? 9.572 22.402 58.648 1.00 21.05 227 ILE B N 1
ATOM 1543 C CA . ILE A 1 223 ? 8.153 22.641 58.891 1.00 19.46 227 ILE B CA 1
ATOM 1544 C C . ILE A 1 223 ? 7.958 23.976 59.593 1.00 18.36 227 ILE B C 1
ATOM 1545 O O . ILE A 1 223 ? 7.083 24.769 59.227 1.00 23.67 227 ILE B O 1
ATOM 1550 N N . ARG A 1 224 ? 8.779 24.252 60.603 1.00 18.82 228 ARG B N 1
ATOM 1551 C CA . ARG A 1 224 ? 8.692 25.531 61.292 1.00 18.70 228 ARG B CA 1
ATOM 1552 C C . ARG A 1 224 ? 8.845 26.691 60.321 1.00 22.69 228 ARG B C 1
ATOM 1553 O O . ARG A 1 224 ? 8.072 27.654 60.361 1.00 27.40 228 ARG B O 1
ATOM 1561 N N . LYS A 1 225 ? 9.849 26.621 59.441 1.00 19.34 229 LYS B N 1
ATOM 1562 C CA . LYS A 1 225 ? 10.054 27.702 58.482 1.00 22.48 229 LYS B CA 1
ATOM 1563 C C . LYS A 1 225 ? 8.859 27.831 57.544 1.00 22.37 229 LYS B C 1
ATOM 1564 O O . LYS A 1 225 ? 8.396 28.939 57.261 1.00 24.99 229 LYS B O 1
ATOM 1570 N N . PHE A 1 226 ? 8.348 26.703 57.048 1.00 18.58 230 PHE B N 1
ATOM 1571 C CA . PHE A 1 226 ? 7.203 26.751 56.142 1.00 18.83 230 PHE B CA 1
ATOM 1572 C C . PHE A 1 226 ? 6.050 27.546 56.752 1.00 23.40 230 PHE B C 1
ATOM 1573 O O . PHE A 1 2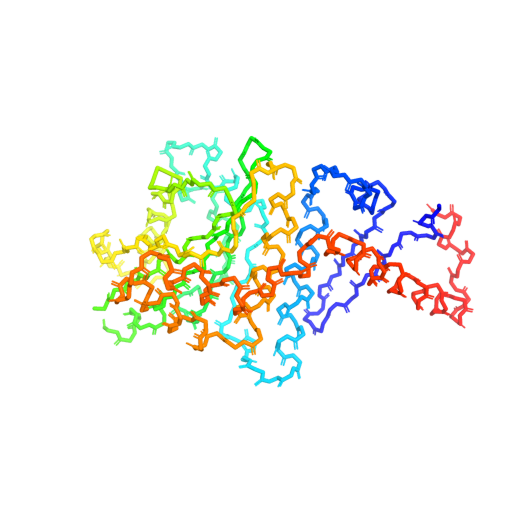26 ? 5.440 28.388 56.082 1.00 26.20 230 PHE B O 1
ATOM 1581 N N . PHE A 1 227 ? 5.755 27.319 58.032 1.00 20.00 231 PHE B N 1
ATOM 1582 C CA . PHE A 1 227 ? 4.585 27.927 58.654 1.00 20.23 231 PHE B CA 1
ATOM 1583 C C . PHE A 1 227 ? 4.854 29.294 59.269 1.00 23.72 231 PHE B C 1
ATOM 1584 O O . PHE A 1 227 ? 3.927 29.912 59.795 1.00 28.39 231 PHE B O 1
ATOM 1592 N N . GLU A 1 228 ? 6.077 29.806 59.182 1.00 22.07 232 GLU B N 1
ATOM 1593 C CA . GLU A 1 228 ? 6.236 31.239 59.377 1.00 35.68 232 GLU B CA 1
ATOM 1594 C C . GLU A 1 228 ? 5.711 32.031 58.179 1.00 39.66 232 GLU B C 1
ATOM 1595 O O . GLU A 1 228 ? 5.346 33.200 58.343 1.00 45.76 232 GLU B O 1
ATOM 1601 N N . ASN A 1 229 ? 5.641 31.418 56.982 1.00 29.24 233 ASN B N 1
ATOM 1602 C CA . ASN A 1 229 ? 5.062 32.060 55.801 1.00 25.18 233 ASN B CA 1
ATOM 1603 C C . ASN A 1 229 ? 4.867 31.023 54.696 1.00 27.56 233 ASN B C 1
ATOM 1604 O O . ASN A 1 229 ? 5.753 30.827 53.852 1.00 24.90 233 ASN B O 1
ATOM 1609 N N . PRO A 1 230 ? 3.722 30.336 54.672 1.00 27.16 234 PRO B N 1
ATOM 1610 C CA . PRO A 1 230 ? 3.534 29.241 53.708 1.00 25.06 234 PRO B CA 1
ATOM 1611 C C . PRO A 1 230 ? 3.512 29.696 52.255 1.00 23.07 234 PRO B C 1
ATOM 1612 O O . PRO A 1 230 ? 4.170 29.086 51.406 1.00 25.48 234 PRO B O 1
ATOM 1616 N N . VAL A 1 231 ? 2.765 30.755 51.946 1.00 23.01 235 VAL B N 1
ATOM 1617 C CA . VAL A 1 231 ? 2.716 31.236 50.566 1.00 23.88 235 VAL B CA 1
ATOM 1618 C C . VAL A 1 231 ? 4.121 31.550 50.065 1.00 26.36 235 VAL B C 1
ATOM 1619 O O . VAL A 1 231 ? 4.513 31.152 48.960 1.00 29.25 235 VAL B O 1
ATOM 1623 N N . GLU A 1 232 ? 4.909 32.259 50.875 1.00 23.58 236 GLU B N 1
ATOM 1624 C CA . GLU A 1 232 ? 6.259 32.611 50.445 1.00 27.14 236 GLU B CA 1
ATOM 1625 C C . GLU A 1 232 ? 7.133 31.371 50.289 1.00 26.61 236 GLU B C 1
ATOM 1626 O O . GLU A 1 232 ? 7.892 31.259 49.318 1.00 25.47 236 GLU B O 1
ATOM 1632 N N . THR A 1 233 ? 7.039 30.428 51.229 1.00 25.31 237 THR B N 1
ATOM 1633 C CA . THR A 1 233 ? 7.846 29.216 51.122 1.00 25.18 237 THR B CA 1
ATOM 1634 C C . THR A 1 233 ? 7.469 28.427 49.878 1.00 21.39 237 THR B C 1
ATOM 1635 O O . THR A 1 233 ? 8.342 27.929 49.160 1.00 19.05 237 THR B O 1
ATOM 1639 N N . ILE A 1 234 ? 6.170 28.310 49.603 1.00 21.37 238 ILE B N 1
ATOM 1640 C CA . ILE A 1 234 ? 5.741 27.617 48.395 1.00 21.23 238 ILE B CA 1
ATOM 1641 C C . ILE A 1 234 ? 6.343 28.281 47.160 1.00 22.89 238 ILE B C 1
ATOM 1642 O O . ILE A 1 234 ? 6.795 27.602 46.231 1.00 21.82 238 ILE B O 1
ATOM 1647 N N . ASP A 1 235 ? 6.389 29.615 47.146 1.00 21.60 239 ASP B N 1
ATOM 1648 C CA . ASP A 1 235 ? 6.943 30.321 45.996 1.00 23.67 239 ASP B CA 1
ATOM 1649 C C . ASP A 1 235 ? 8.444 30.080 45.868 1.00 27.69 239 ASP B C 1
ATOM 1650 O O . ASP A 1 235 ? 8.955 29.905 44.757 1.00 30.81 239 ASP B O 1
ATOM 1655 N N . VAL A 1 236 ? 9.164 30.053 46.991 1.00 27.77 240 VAL B N 1
ATOM 1656 C CA . VAL A 1 236 ? 10.597 29.768 46.949 1.00 25.20 240 VAL B CA 1
ATOM 1657 C C . VAL A 1 236 ? 10.850 28.414 46.300 1.00 26.39 240 VAL B C 1
ATOM 1658 O O . VAL A 1 236 ? 11.670 28.287 45.385 1.00 27.40 240 VAL B O 1
ATOM 1662 N N . TRP A 1 237 ? 10.164 27.377 46.783 1.00 19.73 241 TRP B N 1
ATOM 1663 C CA . TRP A 1 237 ? 10.295 26.052 46.188 1.00 21.54 241 TRP B CA 1
ATOM 1664 C C . TRP A 1 237 ? 9.876 26.051 44.723 1.00 25.56 241 TRP B C 1
ATOM 1665 O O . TRP A 1 237 ? 10.567 25.473 43.879 1.00 28.12 241 TRP B O 1
ATOM 1676 N N . LYS A 1 238 ? 8.743 26.690 44.404 1.00 23.31 242 LYS B N 1
ATOM 1677 C CA . LYS A 1 238 ? 8.229 26.665 43.036 1.00 23.28 242 LYS B CA 1
ATOM 1678 C C . LYS A 1 238 ? 9.264 27.159 42.040 1.00 25.86 242 LYS B C 1
ATOM 1679 O O . LYS A 1 238 ? 9.377 26.621 40.934 1.00 31.48 242 LYS B O 1
ATOM 1685 N N . ASN A 1 239 ? 10.014 28.197 42.398 1.00 22.92 243 ASN B N 1
ATOM 1686 C CA . ASN A 1 239 ? 10.957 28.799 41.474 1.00 24.01 243 ASN B CA 1
ATOM 1687 C C . ASN A 1 239 ? 12.379 28.295 41.691 1.00 26.56 243 ASN B C 1
ATOM 1688 O O . ASN A 1 239 ? 13.334 28.964 41.293 1.00 30.45 243 ASN B O 1
ATOM 1693 N N . SER A 1 240 ? 12.536 27.114 42.287 1.00 24.37 244 SER B N 1
ATOM 1694 C CA . SER A 1 240 ? 13.874 26.612 42.586 1.00 27.31 244 SER B CA 1
ATOM 1695 C C . SER A 1 240 ? 14.610 26.119 41.348 1.00 26.73 244 SER B C 1
ATOM 1696 O O . SER A 1 240 ? 15.776 25.737 41.457 1.00 31.62 244 SER B O 1
ATOM 1699 N N . LYS A 1 241 ? 13.983 26.134 40.175 1.00 27.35 245 LYS B N 1
ATOM 1700 C CA . LYS A 1 241 ? 14.652 25.709 38.953 1.00 31.92 245 LYS B CA 1
ATOM 1701 C C . LYS A 1 241 ? 14.854 26.842 37.954 1.00 34.95 245 LYS B C 1
ATOM 1702 O O . LYS A 1 241 ? 15.320 26.588 36.841 1.00 33.17 245 LYS B O 1
ATOM 1708 N N . ILE A 1 242 ? 14.515 28.083 38.316 1.00 37.58 246 ILE B N 1
ATOM 1709 C CA . ILE A 1 242 ? 14.708 29.197 37.390 1.00 29.98 246 ILE B CA 1
ATOM 1710 C C . ILE A 1 242 ? 16.185 29.548 37.273 1.00 32.12 246 ILE B C 1
ATOM 1711 O O . ILE A 1 242 ? 16.693 29.806 36.177 1.00 35.78 246 ILE B O 1
ATOM 1716 N N . LYS A 1 243 ? 16.896 29.587 38.392 1.00 32.33 247 LYS B N 1
ATOM 1717 C CA . LYS A 1 243 ? 18.290 29.987 38.383 1.00 29.65 247 LYS B CA 1
ATOM 1718 C C . LYS A 1 243 ? 19.185 28.750 38.430 1.00 30.48 247 LYS B C 1
ATOM 1719 O O . LYS A 1 243 ? 18.715 27.611 38.501 1.00 33.65 247 LYS B O 1
ATOM 1725 N N . SER A 1 244 ? 20.495 28.986 38.391 1.00 28.56 248 SER B N 1
ATOM 1726 C CA . SER A 1 244 ? 21.465 27.907 38.440 1.00 29.54 248 SER B CA 1
ATOM 1727 C C . SER A 1 244 ? 21.390 27.168 39.775 1.00 35.89 248 SER B C 1
ATOM 1728 O O . SER A 1 244 ? 20.899 27.687 40.783 1.00 37.68 248 SER B O 1
ATOM 1731 N N . LYS A 1 245 ? 21.895 25.933 39.772 1.00 39.53 249 LYS B N 1
ATOM 1732 C CA . LYS A 1 245 ? 21.961 25.154 41.005 1.00 39.15 249 LYS B CA 1
ATOM 1733 C C . LYS A 1 245 ? 22.700 25.913 42.103 1.00 35.48 249 LYS B C 1
ATOM 1734 O O . LYS A 1 245 ? 22.334 25.832 43.282 1.00 35.30 249 LYS B O 1
ATOM 1740 N N . HIS A 1 246 ? 23.733 26.673 41.730 1.00 39.88 250 HIS B N 1
ATOM 1741 C CA . HIS A 1 246 ? 24.534 27.385 42.722 1.00 37.03 250 HIS B CA 1
ATOM 1742 C C . HIS A 1 246 ? 23.793 28.602 43.272 1.00 31.91 250 HIS B C 1
ATOM 1743 O O . HIS A 1 246 ? 23.786 28.835 44.484 1.00 33.04 250 HIS B O 1
ATOM 1750 N N . PHE A 1 247 ? 23.170 29.400 42.398 1.00 32.83 251 PHE B N 1
ATOM 1751 C CA . PHE A 1 247 ? 22.334 30.497 42.880 1.00 30.99 251 PHE B CA 1
ATOM 1752 C C . PHE A 1 247 ? 21.237 29.975 43.804 1.00 31.87 251 PHE B C 1
ATOM 1753 O O . PHE A 1 247 ? 21.003 30.522 44.890 1.00 24.05 251 PHE B O 1
ATOM 1761 N N . THR A 1 248 ? 20.565 28.900 43.396 1.00 24.71 252 THR B N 1
ATOM 1762 C CA . THR A 1 248 ? 19.457 28.383 44.191 1.00 27.80 252 THR B CA 1
ATOM 1763 C C . THR A 1 248 ? 19.933 27.880 45.549 1.00 29.39 252 THR B C 1
ATOM 1764 O O . THR A 1 248 ? 19.266 28.094 46.569 1.00 25.10 252 THR B O 1
ATOM 1768 N N . ALA A 1 249 ? 21.086 27.207 45.584 1.00 30.29 253 ALA B N 1
ATOM 1769 C CA . ALA A 1 249 ? 21.587 26.685 46.849 1.00 29.88 253 ALA B CA 1
ATOM 1770 C C . ALA A 1 249 ? 21.810 27.813 47.849 1.00 25.81 253 ALA B C 1
ATOM 1771 O O . ALA A 1 249 ? 21.374 27.721 48.999 1.00 27.20 253 ALA B O 1
ATOM 1773 N N . LYS A 1 250 ? 22.464 28.898 47.422 1.00 29.91 254 LYS B N 1
ATOM 1774 C CA . LYS A 1 250 ? 22.597 30.073 48.282 1.00 32.26 254 LYS B CA 1
ATOM 1775 C C . LYS A 1 250 ? 21.232 30.585 48.732 1.00 31.64 254 LYS B C 1
ATOM 1776 O O . LYS A 1 250 ? 21.027 30.893 49.913 1.00 37.27 254 LYS B O 1
ATOM 1782 N N . MET A 1 251 ? 20.293 30.709 47.792 1.00 24.39 255 MET B N 1
ATOM 1783 C CA . MET A 1 251 ? 18.963 31.215 48.116 1.00 24.99 255 MET B CA 1
ATOM 1784 C C . MET A 1 251 ? 18.263 30.306 49.123 1.00 25.13 255 MET B C 1
ATOM 1785 O O . MET A 1 251 ? 17.720 30.780 50.126 1.00 27.02 255 MET B O 1
ATOM 1790 N N . ILE A 1 252 ? 18.284 28.991 48.880 1.00 22.66 256 ILE B N 1
ATOM 1791 C CA . ILE A 1 252 ? 17.636 28.048 49.789 1.00 21.71 256 ILE B CA 1
ATOM 1792 C C . ILE A 1 252 ? 18.323 28.045 51.151 1.00 26.78 256 ILE B C 1
ATOM 1793 O O . ILE A 1 252 ? 17.666 27.973 52.196 1.00 33.57 256 ILE B O 1
ATOM 1798 N N . ASN A 1 253 ? 19.653 28.117 51.167 1.00 25.56 257 ASN B N 1
ATOM 1799 C CA . ASN A 1 253 ? 20.358 28.084 52.443 1.00 25.96 257 ASN B CA 1
ATOM 1800 C C . ASN A 1 253 ? 20.040 29.312 53.284 1.00 32.10 257 ASN B C 1
ATOM 1801 O O . ASN A 1 253 ? 19.904 29.216 54.510 1.00 32.00 257 ASN B O 1
ATOM 1806 N N . LYS A 1 254 ? 19.915 30.478 52.644 1.00 30.49 258 LYS B N 1
ATOM 1807 C CA . LYS A 1 254 ? 19.599 31.691 53.387 1.00 29.27 258 LYS B CA 1
ATOM 1808 C C . LYS A 1 254 ? 18.157 31.664 53.881 1.00 29.19 258 LYS B C 1
ATOM 1809 O O . LYS A 1 254 ? 17.888 31.922 55.060 1.00 27.00 258 LYS B O 1
ATOM 1815 N N . TYR A 1 255 ? 17.219 31.323 52.991 1.00 25.01 259 TYR B N 1
ATOM 1816 C CA . TYR A 1 255 ? 15.807 31.335 53.352 1.00 24.41 259 TYR B CA 1
ATOM 1817 C C . TYR A 1 255 ? 15.530 30.455 54.563 1.00 24.67 259 TYR B C 1
ATOM 1818 O O . TYR A 1 255 ? 14.757 30.839 55.446 1.00 23.35 259 TYR B O 1
ATOM 1827 N N . PHE A 1 256 ? 16.145 29.266 54.616 1.00 25.01 260 PHE B N 1
ATOM 1828 C CA . PHE A 1 256 ? 15.922 28.296 55.681 1.00 21.65 260 PHE B CA 1
ATOM 1829 C C . PHE A 1 256 ? 16.953 28.392 56.810 1.00 25.33 260 PHE B C 1
ATOM 1830 O O . PHE A 1 256 ? 17.072 27.446 57.602 1.00 25.62 260 PHE B O 1
ATOM 1838 N N . ASP A 1 257 ? 17.699 29.498 56.896 1.00 26.79 261 ASP B N 1
ATOM 1839 C CA . ASP A 1 257 ? 18.629 29.746 58.010 1.00 31.84 261 ASP B CA 1
ATOM 1840 C C . ASP A 1 257 ? 19.613 28.591 58.208 1.00 31.26 261 ASP B C 1
ATOM 1841 O O . ASP A 1 257 ? 19.788 28.076 59.319 1.00 31.18 261 ASP B O 1
ATOM 1846 N N . LYS A 1 258 ? 20.281 28.186 57.124 1.00 26.82 262 LYS B N 1
ATOM 1847 C CA . LYS A 1 258 ? 21.197 27.060 57.253 1.00 26.88 262 LYS B CA 1
ATOM 1848 C C . LYS A 1 258 ? 22.284 27.331 58.292 1.00 28.48 262 LYS B C 1
ATOM 1849 O O . LYS A 1 258 ? 22.736 26.401 58.968 1.00 30.11 262 LYS B O 1
ATOM 1855 N N . ASN A 1 259 ? 22.708 28.590 58.448 1.00 26.15 263 ASN B N 1
ATOM 1856 C CA . ASN A 1 259 ? 23.795 28.889 59.380 1.00 31.80 263 ASN B CA 1
ATOM 1857 C C . ASN A 1 259 ? 23.418 28.602 60.828 1.00 32.59 263 ASN B C 1
ATOM 1858 O O . ASN A 1 259 ? 24.310 28.411 61.661 1.00 42.13 263 ASN B O 1
ATOM 1863 N N . GLU A 1 260 ? 22.127 28.560 61.149 1.00 32.99 264 GLU B N 1
ATOM 1864 C CA . GLU A 1 260 ? 21.672 28.227 62.495 1.00 34.07 264 GLU B CA 1
ATOM 1865 C C . GLU A 1 260 ? 21.428 26.736 62.701 1.00 29.88 264 GLU B C 1
ATOM 1866 O O . GLU A 1 260 ? 21.218 26.315 63.842 1.00 31.55 264 GLU B O 1
ATOM 1872 N N . ARG A 1 261 ? 21.437 25.930 61.636 1.00 30.20 265 ARG B N 1
ATOM 1873 C CA . ARG A 1 261 ? 21.081 24.520 61.775 1.00 29.74 265 ARG B CA 1
ATOM 1874 C C . ARG A 1 261 ? 22.027 23.792 62.720 1.00 30.84 265 ARG B C 1
ATOM 1875 O O . ARG A 1 261 ? 21.609 22.861 63.418 1.00 29.97 265 ARG B O 1
ATOM 1883 N N . ASN A 1 262 ? 23.300 24.197 62.752 1.00 32.10 266 ASN B N 1
ATOM 1884 C CA . ASN A 1 262 ? 24.272 23.535 63.613 1.00 40.95 266 ASN B CA 1
ATOM 1885 C C . ASN A 1 262 ? 23.879 23.635 65.084 1.00 45.23 266 ASN B C 1
ATOM 1886 O O . ASN A 1 262 ? 24.176 22.727 65.869 1.00 44.49 266 ASN B O 1
ATOM 1891 N N . SER A 1 263 ? 23.194 24.708 65.472 1.00 45.10 267 SER B N 1
ATOM 1892 C CA . SER A 1 263 ? 22.779 24.919 66.851 1.00 38.31 267 SER B CA 1
ATOM 1893 C C . SER A 1 263 ? 21.320 24.568 67.097 1.00 35.60 267 SER B C 1
ATOM 1894 O O . SER A 1 263 ? 20.832 24.760 68.213 1.00 28.56 267 SER B O 1
ATOM 1897 N N . ALA A 1 264 ? 20.612 24.070 66.083 1.00 28.95 268 ALA B N 1
ATOM 1898 C CA . ALA A 1 264 ? 19.173 23.873 66.209 1.00 28.29 268 ALA B CA 1
ATOM 1899 C C . ALA A 1 264 ? 18.840 22.899 67.331 1.00 28.57 268 ALA B C 1
ATOM 1900 O O . ALA A 1 264 ? 17.897 23.120 68.099 1.00 28.45 268 ALA B O 1
ATOM 1902 N N . ARG A 1 265 ? 19.602 21.813 67.437 1.00 29.02 269 ARG B N 1
ATOM 1903 C CA . ARG A 1 265 ? 19.377 20.832 68.492 1.00 27.15 269 ARG B CA 1
ATOM 1904 C C . ARG A 1 265 ? 19.409 21.482 69.871 1.00 30.98 269 ARG B C 1
ATOM 1905 O O . ARG A 1 265 ? 18.542 21.233 70.714 1.00 35.54 269 ARG B O 1
ATOM 1913 N N . LYS A 1 266 ? 20.421 22.309 70.124 1.00 34.29 270 LYS B N 1
ATOM 1914 C CA . LYS A 1 266 ? 20.528 22.946 71.429 1.00 35.71 270 LYS B CA 1
ATOM 1915 C C . LYS A 1 266 ? 19.350 23.879 71.675 1.00 33.68 270 LYS B C 1
ATOM 1916 O O . LYS A 1 266 ? 18.832 23.955 72.797 1.00 33.74 270 LYS B O 1
ATOM 1922 N N . ASN A 1 267 ? 18.892 24.578 70.633 1.00 31.94 271 ASN B N 1
ATOM 1923 C CA . ASN A 1 267 ? 17.800 25.524 70.832 1.00 32.02 271 ASN B CA 1
ATOM 1924 C C . ASN A 1 267 ? 16.491 24.796 71.115 1.00 32.31 271 ASN B C 1
ATOM 1925 O O . ASN A 1 267 ? 15.678 25.262 71.926 1.00 33.10 271 ASN B O 1
ATOM 1930 N N . LEU A 1 268 ? 16.285 23.634 70.488 1.00 24.88 272 LEU B N 1
ATOM 1931 C CA . LEU A 1 268 ? 15.126 22.815 70.826 1.00 24.67 272 LEU B CA 1
ATOM 1932 C C . LEU A 1 268 ? 15.180 22.359 72.283 1.00 24.42 272 LEU B C 1
ATOM 1933 O O . LEU A 1 268 ? 14.154 22.351 72.971 1.00 24.00 272 LEU B O 1
ATOM 1938 N N . ARG A 1 269 ? 16.370 21.995 72.779 1.00 27.53 273 ARG B N 1
ATOM 1939 C CA . ARG A 1 269 ? 16.501 21.614 74.186 1.00 27.45 273 ARG B CA 1
ATOM 1940 C C . ARG A 1 269 ? 16.147 22.777 75.095 1.00 29.36 273 ARG B C 1
ATOM 1941 O O . ARG A 1 269 ? 15.410 22.615 76.072 1.00 32.52 273 ARG B O 1
ATOM 1949 N N . HIS A 1 270 ? 16.674 23.964 74.787 1.00 30.16 274 HIS B N 1
ATOM 1950 C CA . HIS A 1 270 ? 16.353 25.143 75.582 1.00 30.60 274 HIS B CA 1
ATOM 1951 C C . HIS A 1 270 ? 14.854 25.417 75.588 1.00 29.08 274 HIS B C 1
ATOM 1952 O O . HIS A 1 270 ? 14.297 25.817 76.615 1.00 32.09 274 HIS B O 1
ATOM 1959 N N . THR A 1 271 ? 14.183 25.219 74.452 1.00 28.33 275 THR B N 1
ATOM 1960 C CA . THR A 1 271 ? 12.743 25.456 74.410 1.00 28.17 275 THR B CA 1
ATOM 1961 C C . THR A 1 271 ? 12.003 24.483 75.321 1.00 30.83 275 THR B C 1
ATOM 1962 O O . THR A 1 271 ? 11.178 24.892 76.147 1.00 29.60 275 THR B O 1
ATOM 1966 N N . LEU A 1 272 ? 12.280 23.186 75.175 1.00 30.72 276 LEU B N 1
ATOM 1967 C CA . LEU A 1 272 ? 11.631 22.189 76.017 1.00 27.71 276 LEU B CA 1
ATOM 1968 C C . LEU A 1 272 ? 11.959 22.427 77.485 1.00 30.93 276 LEU B C 1
ATOM 1969 O O . LEU A 1 272 ? 11.061 22.516 78.332 1.00 27.06 276 LEU B O 1
ATOM 1974 N N . LYS A 1 273 ? 13.251 22.539 77.800 1.00 32.67 277 LYS B N 1
ATOM 1975 C CA . LYS A 1 273 ? 13.672 22.797 79.169 1.00 33.86 277 LYS B CA 1
ATOM 1976 C C . LYS A 1 273 ? 12.900 23.968 79.763 1.00 35.82 277 LYS B C 1
ATOM 1977 O O . LYS A 1 273 ? 12.433 23.909 80.903 1.00 36.42 277 LYS B O 1
ATOM 1983 N N . LEU A 1 274 ? 12.746 25.040 78.988 1.00 34.29 278 LEU B N 1
ATOM 1984 C CA . LEU A 1 274 ? 12.019 26.211 79.463 1.00 34.27 278 LEU B CA 1
ATOM 1985 C C . LEU A 1 274 ? 10.547 25.884 79.702 1.00 40.21 278 LEU B C 1
ATOM 1986 O O . LEU A 1 274 ? 9.979 26.252 80.739 1.00 43.05 278 LEU B O 1
ATOM 1991 N N . LEU A 1 275 ? 9.910 25.188 78.751 1.00 34.74 279 LEU B N 1
ATOM 1992 C CA . LEU A 1 275 ? 8.520 24.785 78.939 1.00 34.49 279 LEU B CA 1
ATOM 1993 C C . LEU A 1 275 ? 8.354 23.933 80.193 1.00 41.00 279 LEU B C 1
ATOM 1994 O O . LEU A 1 275 ? 7.325 24.020 80.878 1.00 35.38 279 LEU B O 1
ATOM 1999 N N . GLN A 1 276 ? 9.354 23.107 80.507 1.00 37.42 280 GLN B N 1
ATOM 2000 C CA . GLN A 1 276 ? 9.285 22.276 81.701 1.00 35.97 280 GLN B CA 1
ATOM 2001 C C . GLN A 1 276 ? 9.373 23.130 82.958 1.00 41.86 280 GLN B C 1
ATOM 2002 O O . GLN A 1 276 ? 8.623 22.922 83.920 1.00 40.33 280 GLN B O 1
ATOM 2008 N N . LEU A 1 277 ? 10.284 24.104 82.962 1.00 39.24 281 LEU B N 1
ATOM 2009 C CA . LEU A 1 277 ? 10.444 24.955 84.132 1.00 40.38 281 LEU B CA 1
ATOM 2010 C C . LEU A 1 277 ? 9.163 25.719 84.434 1.00 39.68 281 LEU B C 1
ATOM 2011 O O . LEU A 1 277 ? 8.772 25.856 85.599 1.00 39.31 281 LEU B O 1
ATOM 2016 N N . ASN A 1 278 ? 8.485 26.215 83.400 1.00 37.98 282 ASN B N 1
ATOM 2017 C CA . ASN A 1 278 ? 7.209 26.877 83.646 1.00 44.45 282 ASN B CA 1
ATOM 2018 C C . ASN A 1 278 ? 6.175 25.891 84.181 1.00 41.37 282 ASN B C 1
ATOM 2019 O O . ASN A 1 278 ? 5.416 26.218 85.099 1.00 43.87 282 ASN B O 1
ATOM 2024 N N . TYR A 1 279 ? 6.143 24.676 83.628 1.00 38.08 283 TYR B N 1
ATOM 2025 C CA . TYR A 1 279 ? 5.231 23.649 84.126 1.00 38.18 283 TYR B CA 1
ATOM 2026 C C . TYR A 1 279 ? 5.480 23.365 85.603 1.00 39.98 283 TYR B C 1
ATOM 2027 O O . TYR A 1 279 ? 4.536 23.277 86.399 1.00 38.14 283 TYR B O 1
ATOM 2036 N N . ILE A 1 280 ? 6.748 23.211 85.989 1.00 33.79 284 ILE B N 1
ATOM 2037 C CA . ILE A 1 280 ? 7.066 23.010 87.398 1.00 35.92 284 ILE B CA 1
ATOM 2038 C C . ILE A 1 280 ? 6.544 24.175 88.230 1.00 43.39 284 ILE B C 1
ATOM 2039 O O . ILE A 1 280 ? 5.960 23.980 89.304 1.00 43.54 284 ILE B O 1
ATOM 2044 N N . SER A 1 281 ? 6.771 25.406 87.764 1.00 38.95 285 SER B N 1
ATOM 2045 C CA . SER A 1 281 ? 6.237 26.550 88.494 1.00 41.70 285 SER B CA 1
ATOM 2046 C C . SER A 1 281 ? 4.731 26.431 88.642 1.00 44.74 285 SER B C 1
ATOM 2047 O O . SER A 1 281 ? 4.187 26.644 89.732 1.00 43.70 285 SER B O 1
ATOM 2050 N N . TYR A 1 282 ? 4.041 26.068 87.561 1.00 41.44 286 TYR B N 1
ATOM 2051 C CA . TYR A 1 282 ? 2.607 25.846 87.658 1.00 42.68 286 TYR B CA 1
ATOM 2052 C C . TYR A 1 282 ? 2.290 24.791 88.714 1.00 43.67 286 TYR B C 1
ATOM 2053 O O . TYR A 1 282 ? 1.430 25.000 89.572 1.00 47.37 286 TYR B O 1
ATOM 2062 N N . LEU A 1 283 ? 2.982 23.648 88.673 1.00 43.26 287 LEU B N 1
ATOM 2063 C CA . LEU A 1 283 ? 2.683 22.577 89.621 1.00 37.64 287 LEU B CA 1
ATOM 2064 C C . LEU A 1 283 ? 2.902 23.033 91.055 1.00 39.30 287 LEU B C 1
ATOM 2065 O O . LEU A 1 283 ? 2.129 22.678 91.953 1.00 45.10 287 LEU B O 1
ATOM 2070 N N . LYS A 1 284 ? 3.955 23.815 91.293 1.00 41.14 288 LYS B N 1
ATOM 2071 C CA . LYS A 1 284 ? 4.226 24.284 92.648 1.00 44.70 288 LYS B CA 1
ATOM 2072 C C . LYS A 1 284 ? 3.232 25.351 93.084 1.00 46.71 288 LYS B C 1
ATOM 2073 O O . LYS A 1 284 ? 2.895 25.436 94.267 1.00 51.39 288 LYS B O 1
ATOM 2079 N N . LYS A 1 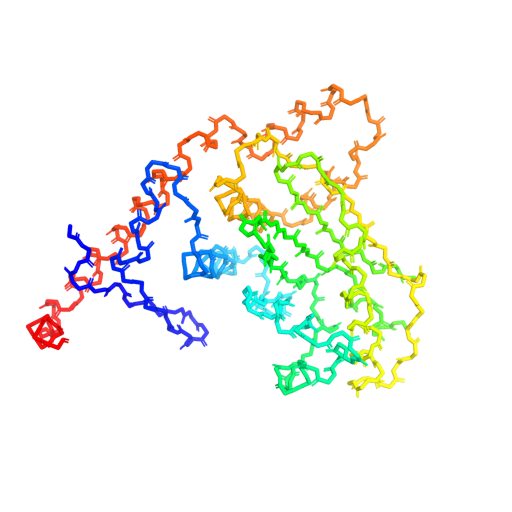285 ? 2.752 26.171 92.149 1.00 51.47 289 LYS B N 1
ATOM 2080 C CA . LYS A 1 285 ? 1.721 27.150 92.480 1.00 56.08 289 LYS B CA 1
ATOM 2081 C C . LYS A 1 285 ? 0.426 26.465 92.902 1.00 53.39 289 LYS B C 1
ATOM 2082 O O . LYS A 1 285 ? -0.209 26.875 93.879 1.00 52.92 289 LYS B O 1
ATOM 2088 N N . GLU A 1 286 ? 0.023 25.418 92.185 1.00 50.44 290 GLU B N 1
ATOM 2089 C CA . GLU A 1 286 ? -1.205 24.686 92.474 1.00 45.44 290 GLU B CA 1
ATOM 2090 C C . GLU A 1 286 ? -1.031 23.612 93.545 1.00 44.57 290 GLU B C 1
ATOM 2091 O O . GLU A 1 286 ? -1.973 22.853 93.796 1.00 45.09 290 GLU B O 1
ATOM 2097 N N . ASN A 1 287 ? 0.140 23.530 94.176 1.00 44.16 291 ASN B N 1
ATOM 2098 C CA . ASN A 1 287 ? 0.427 22.504 95.179 1.00 46.78 291 ASN B CA 1
ATOM 2099 C C . ASN A 1 287 ? 0.190 21.094 94.634 1.00 44.66 291 ASN B C 1
ATOM 2100 O O . ASN A 1 287 ? -0.209 20.185 95.367 1.00 45.82 291 ASN B O 1
ATOM 2105 N N . LEU A 1 288 ? 0.450 20.904 93.341 1.00 39.79 292 LEU B N 1
ATOM 2106 C CA . LEU A 1 288 ? 0.397 19.596 92.700 1.00 38.11 292 LEU B CA 1
ATOM 2107 C C . LEU A 1 288 ? 1.774 18.978 92.483 1.00 39.78 292 LEU B C 1
ATOM 2108 O O . LEU A 1 288 ? 1.859 17.831 92.028 1.00 36.68 292 LEU B O 1
ATOM 2113 N N . TYR A 1 289 ? 2.847 19.714 92.778 1.00 38.83 293 TYR B N 1
ATOM 2114 C CA . TYR A 1 289 ? 4.189 19.234 92.466 1.00 38.76 293 TYR B CA 1
ATOM 2115 C C . TYR A 1 289 ? 4.502 17.931 93.202 1.00 41.99 293 TYR B C 1
ATOM 2116 O O . TYR A 1 289 ? 4.972 16.964 92.595 1.00 40.73 293 TYR B O 1
ATOM 2125 N N . GLU A 1 290 ? 4.233 17.879 94.511 1.00 41.27 294 GLU B N 1
ATOM 2126 C CA . GLU A 1 290 ? 4.564 16.677 95.272 1.00 43.96 294 GLU 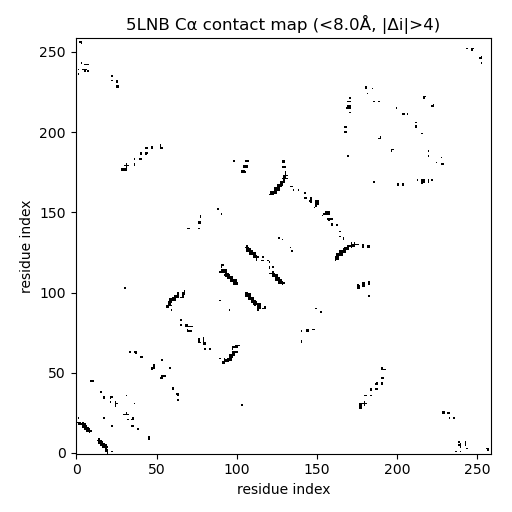B CA 1
ATOM 2127 C C . GLU A 1 290 ? 3.795 15.459 94.769 1.00 42.53 294 GLU B C 1
ATOM 2128 O O . GLU A 1 290 ? 4.371 14.374 94.622 1.00 39.98 294 GLU B O 1
ATOM 2134 N N . GLU A 1 291 ? 2.494 15.613 94.499 1.00 38.88 295 GLU B N 1
ATOM 2135 C CA . GLU A 1 291 ? 1.721 14.493 93.970 1.00 37.22 295 GLU B CA 1
ATOM 2136 C C . GLU A 1 291 ? 2.325 13.961 92.671 1.00 40.64 295 GLU B C 1
ATOM 2137 O O . GLU A 1 291 ? 2.449 12.744 92.484 1.00 35.22 295 GLU B O 1
ATOM 2143 N N . VAL A 1 292 ? 2.712 14.858 91.760 1.00 34.64 296 VAL B N 1
ATOM 2144 C CA . VAL A 1 292 ? 3.208 14.418 90.459 1.00 33.04 296 VAL B CA 1
ATOM 2145 C C . VAL A 1 292 ? 4.566 13.731 90.600 1.00 35.79 296 VAL B C 1
ATOM 2146 O O . VAL A 1 292 ? 4.800 12.668 90.017 1.00 35.88 296 VAL B O 1
ATOM 2150 N N . MET A 1 293 ? 5.469 14.308 91.391 1.00 35.90 297 MET B N 1
ATOM 2151 C CA . MET A 1 293 ? 6.756 13.666 91.638 1.00 40.21 297 MET B CA 1
ATOM 2152 C C . MET A 1 293 ? 6.588 12.286 92.268 1.00 47.43 297 MET B C 1
ATOM 2153 O O . MET A 1 293 ? 7.312 11.346 91.921 1.00 48.37 297 MET B O 1
ATOM 2158 N N . GLN A 1 294 ? 5.647 12.143 93.207 1.00 54.99 298 GLN B N 1
ATOM 2159 C CA . GLN A 1 294 ? 5.393 10.834 93.806 1.00 56.22 298 GLN B CA 1
ATOM 2160 C C . GLN A 1 294 ? 4.984 9.816 92.747 1.00 54.49 298 GLN B C 1
ATOM 2161 O O . GLN A 1 294 ? 5.555 8.720 92.664 1.00 53.03 298 GLN B O 1
ATOM 2167 N N . MET A 1 295 ? 3.981 10.156 91.941 1.00 50.97 299 MET B N 1
ATOM 2168 C CA . MET A 1 295 ? 3.557 9.321 90.825 1.00 54.60 299 MET B CA 1
ATOM 2169 C C . MET A 1 295 ? 4.639 9.245 89.755 1.00 51.70 299 MET B C 1
ATOM 2170 O O . MET A 1 295 ? 4.708 8.284 88.992 1.00 52.07 299 MET B O 1
#